Protein AF-A0A4Y7KAV5-F1 (afdb_monomer_lite)

Radius of gyration: 24.31 Å; chains: 1; bounding box: 91×41×58 Å

InterPro domains:
  IPR036908 RlpA-like domain superfamily [G3DSA:2.40.40.10] (76-180)
  IPR036908 RlpA-like domain superfamily [G3DSA:2.40.40.10] (181-285)
  IPR036908 RlpA-like domain superfamily [SSF50685] (69-176)
  IPR036908 RlpA-like domain superfamily [SSF50685] (183-284)
  IPR039271 Kiwellin-like [PF24300] (30-175)
  IPR039271 Kiwellin-like [PF24300] (180-286)
  IPR039271 Kiwellin-like [PTHR33191] (12-180)

Sequence (286 aa):
MKTFSSHYIVLVVLVLTTIVISSLEVEAGTCKPSGKIKGIKPPQGKCKKGFNSDCCKPGESYTTYKCSPSNRRTVLTTNSFEKGGDGGGPSECDNQYHSDDTPVVALSTGWYNNGSRCLHKIIVKGNGRSAVAKVVDECDSTMGCDGDHDYQPPCPHNIVDASPAVWKALGVPRENWGNLDEGGDGGGPSACDNRYHPNNTPVVALSTGWFNNRKRCLRKITIKGNGRSVMAKVVDECDSAMGCDKEHAYQPPCRNNIVDASPAVWKALGVPRAKWGNLAITWSDA

pLDDT: mean 84.62, std 14.38, range [40.84, 98.69]

Foldseek 3Di:
DDPPPPVVVVVVVVVVVVVVVVVPPPPPDAWDFPAKDAADDFDPPFDDDDQPFDFGDGGDIATFGQAAGPPPWAFEAEWAQADVTLVDFHADLPRHRDGLQAKAKAAENNVCPVVPQAQPWDWDDFLNFIDIYGYGHHQARHDANDVVNSRTGRDDRRYIYTRNNRCVRSVHPPLCHSQGTPAGVPPFQAPQPRHRDDLQAWAWAAEPVVCPVVPQAQFWKWKFFLNFIDIGGYGHHQYQPDACDVVNVHGDRDHNGDTGTGNNRCVRSVPPPVPPDDTDMDMDGD

Structure (mmCIF, N/CA/C/O backbone):
data_AF-A0A4Y7KAV5-F1
#
_entry.id   AF-A0A4Y7KAV5-F1
#
loop_
_atom_site.group_PDB
_atom_site.id
_atom_site.type_symbol
_atom_site.label_atom_id
_atom_site.label_alt_id
_atom_site.label_comp_id
_atom_site.label_asym_id
_atom_site.label_entity_id
_atom_site.label_seq_id
_atom_site.pdbx_PDB_ins_code
_atom_site.Cartn_x
_atom_site.Cartn_y
_atom_site.Cartn_z
_atom_site.occupancy
_atom_site.B_iso_or_equiv
_atom_site.auth_seq_id
_atom_site.auth_comp_id
_atom_site.auth_asym_id
_atom_site.auth_atom_id
_atom_site.pdbx_PDB_model_num
ATOM 1 N N . MET A 1 1 ? 63.244 -21.183 34.063 1.00 45.53 1 MET A N 1
ATOM 2 C CA . MET A 1 1 ? 61.989 -21.102 33.280 1.00 45.53 1 MET A CA 1
ATOM 3 C C . MET A 1 1 ? 61.127 -20.026 33.918 1.00 45.53 1 MET A C 1
ATOM 5 O O . MET A 1 1 ? 60.805 -20.159 35.089 1.00 45.53 1 MET A O 1
ATOM 9 N N . LYS A 1 2 ? 60.880 -18.908 33.224 1.00 48.97 2 LYS A N 1
ATOM 10 C CA . LYS A 1 2 ? 60.114 -17.782 33.780 1.00 48.97 2 LYS A CA 1
ATOM 11 C C . LYS A 1 2 ? 58.644 -18.201 33.865 1.00 48.97 2 LYS A C 1
ATOM 13 O O . LYS A 1 2 ? 58.035 -18.494 32.841 1.00 48.97 2 LYS A O 1
ATOM 18 N N . THR A 1 3 ? 58.116 -18.286 35.080 1.00 51.22 3 THR A N 1
ATOM 19 C CA . THR A 1 3 ? 56.700 -18.520 35.357 1.00 51.22 3 THR A CA 1
ATOM 20 C C . THR A 1 3 ? 55.913 -17.329 34.824 1.00 51.22 3 THR A C 1
ATOM 22 O O . THR A 1 3 ? 55.960 -16.233 35.377 1.00 51.22 3 THR A O 1
ATOM 25 N N . PHE A 1 4 ? 55.228 -17.516 33.696 1.00 54.62 4 PHE A N 1
ATOM 26 C CA . PHE A 1 4 ? 54.255 -16.536 33.229 1.00 54.62 4 PHE A CA 1
ATOM 27 C C . PHE A 1 4 ? 53.172 -16.410 34.304 1.00 54.62 4 PHE A C 1
ATOM 29 O O . PHE A 1 4 ? 52.525 -17.393 34.662 1.00 54.62 4 PHE A O 1
ATOM 36 N N . SER A 1 5 ? 53.048 -15.213 34.882 1.00 64.69 5 SER A N 1
ATOM 37 C CA . SER A 1 5 ? 52.111 -14.936 35.969 1.00 64.69 5 SER A CA 1
ATOM 38 C C . SER A 1 5 ? 50.690 -15.253 35.507 1.00 64.69 5 SER A C 1
ATOM 40 O O . SER A 1 5 ? 50.210 -14.673 34.534 1.00 64.69 5 SER A O 1
ATOM 42 N N . SER A 1 6 ? 50.018 -16.170 36.209 1.00 61.62 6 SER A N 1
ATOM 43 C CA . SER A 1 6 ? 48.625 -16.570 35.954 1.00 61.62 6 SER A CA 1
ATOM 44 C C . SER A 1 6 ? 47.693 -15.355 35.818 1.00 61.62 6 SER A C 1
ATOM 46 O O . SER A 1 6 ? 46.791 -15.338 34.985 1.00 61.62 6 SER A O 1
ATOM 48 N N . HIS A 1 7 ? 47.986 -14.271 36.543 1.00 66.38 7 HIS A N 1
ATOM 49 C CA . HIS A 1 7 ? 47.236 -13.017 36.470 1.00 66.38 7 HIS A CA 1
ATOM 50 C C . HIS A 1 7 ? 47.349 -12.312 35.111 1.00 66.38 7 HIS A C 1
ATOM 52 O O . HIS A 1 7 ? 46.374 -11.718 34.664 1.00 66.38 7 HIS A O 1
ATOM 58 N N . TYR A 1 8 ? 48.489 -12.418 34.420 1.00 72.31 8 TYR A N 1
ATOM 59 C CA . TYR A 1 8 ? 48.665 -11.863 33.072 1.00 72.31 8 TYR A CA 1
ATOM 60 C C . TYR A 1 8 ? 47.846 -12.628 32.032 1.00 72.31 8 TYR A C 1
ATOM 62 O O . TYR A 1 8 ? 47.250 -12.018 31.150 1.00 72.31 8 TYR A O 1
ATOM 70 N N . ILE A 1 9 ? 47.776 -13.956 32.155 1.00 71.38 9 ILE A N 1
ATOM 71 C CA . ILE A 1 9 ? 46.982 -14.799 31.252 1.00 71.38 9 ILE A CA 1
ATOM 72 C C . ILE A 1 9 ? 45.491 -14.513 31.449 1.00 71.38 9 ILE A C 1
ATOM 74 O O . ILE A 1 9 ? 44.776 -14.309 30.473 1.00 71.38 9 ILE A O 1
ATOM 78 N N . VAL A 1 10 ? 45.032 -14.415 32.701 1.00 73.38 10 VAL A N 1
ATOM 79 C CA . VAL A 1 10 ? 43.638 -14.068 33.022 1.00 73.38 10 VAL A CA 1
ATOM 80 C C . VAL A 1 10 ? 43.275 -12.675 32.498 1.00 73.38 10 VAL A C 1
ATOM 82 O O . VAL A 1 10 ? 42.202 -12.510 31.923 1.00 73.38 10 VAL A O 1
ATOM 85 N N . LEU A 1 11 ? 44.174 -11.692 32.626 1.00 73.50 11 LEU A N 1
ATOM 86 C CA . LEU A 1 11 ? 43.951 -10.339 32.111 1.00 73.50 11 LEU A CA 1
ATOM 87 C C . LEU A 1 11 ? 43.849 -10.320 30.577 1.00 73.50 11 LEU A C 1
ATOM 89 O O . LEU A 1 11 ? 42.943 -9.700 30.032 1.00 73.50 11 LEU A O 1
ATOM 93 N N . VAL A 1 12 ? 44.739 -11.030 29.877 1.00 75.50 12 VAL A N 1
ATOM 94 C CA . VAL A 1 12 ? 44.720 -11.119 28.407 1.00 75.50 12 VAL A CA 1
ATOM 95 C C . VAL A 1 12 ? 43.457 -11.825 27.912 1.00 75.50 12 VAL A C 1
ATOM 97 O O . VAL A 1 12 ? 42.847 -11.367 26.949 1.00 75.50 12 VAL A O 1
ATOM 100 N N . VAL A 1 13 ? 43.019 -12.892 28.588 1.00 74.75 13 VAL A N 1
ATOM 101 C CA . VAL A 1 13 ? 41.766 -13.586 28.256 1.00 74.75 13 VAL A CA 1
ATOM 102 C C . VAL A 1 13 ? 40.556 -12.678 28.489 1.00 74.75 13 VAL A C 1
ATOM 104 O O . VAL A 1 13 ? 39.692 -12.621 27.623 1.00 74.75 13 VAL A O 1
ATOM 107 N N . LEU A 1 14 ? 40.510 -11.922 29.592 1.00 72.19 14 LEU A N 1
ATOM 108 C CA . LEU A 1 14 ? 39.438 -10.953 29.867 1.00 72.19 14 LEU A CA 1
ATOM 109 C C . LEU A 1 14 ? 39.386 -9.816 28.838 1.00 72.19 14 LEU A C 1
ATOM 111 O O . LEU A 1 14 ? 38.302 -9.397 28.451 1.00 72.19 14 LEU A O 1
ATOM 115 N N . VAL A 1 15 ? 40.537 -9.324 28.375 1.00 73.25 15 VAL A N 1
ATOM 116 C CA . VAL A 1 15 ? 40.600 -8.285 27.333 1.00 73.25 15 VAL A CA 1
ATOM 117 C C . VAL A 1 15 ? 40.191 -8.844 25.966 1.00 73.25 15 VAL A C 1
ATOM 119 O O . VAL A 1 15 ? 39.492 -8.179 25.208 1.00 73.25 15 VAL A O 1
ATOM 122 N N . LEU A 1 16 ? 40.574 -10.080 25.640 1.00 66.75 16 LEU A N 1
ATOM 123 C CA . LEU A 1 16 ? 40.159 -10.720 24.389 1.00 66.75 16 LEU A CA 1
ATOM 124 C C . LEU A 1 16 ? 38.656 -11.029 24.374 1.00 66.75 16 LEU A C 1
ATOM 126 O O . LEU A 1 16 ? 38.014 -10.830 23.346 1.00 66.75 16 LEU A O 1
ATOM 130 N N . THR A 1 17 ? 38.070 -11.467 25.493 1.00 62.03 17 THR A N 1
ATOM 131 C CA . THR A 1 17 ? 36.623 -11.717 25.563 1.00 62.03 17 THR A CA 1
ATOM 132 C C . THR A 1 17 ? 35.816 -10.427 25.485 1.00 62.03 17 THR A C 1
ATOM 134 O O . THR A 1 17 ? 34.807 -10.414 24.784 1.00 62.03 17 THR A O 1
ATOM 137 N N . THR A 1 18 ? 36.256 -9.327 26.106 1.00 59.56 18 THR A N 1
ATOM 138 C CA . THR A 1 18 ? 35.570 -8.033 25.956 1.00 59.56 18 THR A CA 1
ATOM 139 C C . THR A 1 18 ? 35.628 -7.522 24.518 1.00 59.56 18 THR A C 1
ATOM 141 O O . THR A 1 18 ? 34.590 -7.121 24.003 1.00 59.56 18 THR A O 1
ATOM 144 N N . ILE A 1 19 ? 36.769 -7.635 23.823 1.00 59.22 19 ILE A N 1
ATOM 145 C CA . ILE A 1 19 ? 36.902 -7.248 22.404 1.00 59.22 19 ILE A CA 1
ATOM 146 C C . ILE A 1 19 ? 35.976 -8.077 21.497 1.00 59.22 19 ILE A C 1
ATOM 148 O O . ILE A 1 19 ? 35.340 -7.524 20.598 1.00 59.22 19 ILE A O 1
ATOM 152 N N . VAL A 1 20 ? 35.845 -9.387 21.739 1.00 58.44 20 VAL A N 1
ATOM 153 C CA . VAL A 1 20 ? 34.920 -10.247 20.976 1.00 58.44 20 VAL A CA 1
ATOM 154 C C . VAL A 1 20 ? 33.457 -9.875 21.245 1.00 58.44 20 VAL A C 1
ATOM 156 O O . VAL A 1 20 ? 32.663 -9.857 20.309 1.00 58.44 20 VAL A O 1
ATOM 159 N N . ILE A 1 21 ? 33.095 -9.511 22.482 1.00 55.28 21 ILE A N 1
ATOM 160 C CA . ILE A 1 21 ? 31.726 -9.089 22.832 1.00 55.28 21 ILE A CA 1
ATOM 161 C C . ILE A 1 21 ? 31.392 -7.721 22.211 1.00 55.28 21 ILE A C 1
ATOM 163 O O . ILE A 1 21 ? 30.289 -7.548 21.703 1.00 55.28 21 ILE A O 1
ATOM 167 N N . SER A 1 22 ? 32.347 -6.784 22.156 1.00 53.34 22 SER A N 1
ATOM 168 C CA . SER A 1 22 ? 32.189 -5.491 21.462 1.00 53.34 22 SER A CA 1
ATOM 169 C C . SER A 1 22 ? 32.052 -5.626 19.942 1.00 53.34 22 SER A C 1
ATOM 171 O O . SER A 1 22 ? 31.515 -4.740 19.289 1.00 53.34 22 SER A O 1
ATOM 173 N N . SER A 1 23 ? 32.539 -6.731 19.372 1.00 51.50 23 SER A N 1
ATOM 174 C CA . SER A 1 23 ? 32.493 -7.002 17.928 1.00 51.50 23 SER A CA 1
ATOM 175 C C . SER A 1 23 ? 31.192 -7.683 17.479 1.00 51.50 23 SER A C 1
ATOM 177 O O . SER A 1 23 ? 31.006 -7.913 16.286 1.00 51.50 23 SER A O 1
ATOM 179 N N . LEU A 1 24 ? 30.297 -8.024 18.415 1.00 45.25 24 LEU A N 1
ATOM 180 C CA . LEU A 1 24 ? 29.027 -8.714 18.149 1.00 45.25 24 LEU A CA 1
ATOM 181 C C . LEU A 1 24 ? 27.799 -7.800 18.240 1.00 45.25 24 LEU A C 1
ATOM 183 O O . LEU A 1 24 ? 26.669 -8.287 18.302 1.00 45.25 24 LEU A O 1
ATOM 187 N N . GLU A 1 25 ? 27.983 -6.485 18.156 1.00 47.31 25 GLU A N 1
ATOM 188 C CA . GLU A 1 25 ? 26.883 -5.581 17.826 1.00 47.31 25 GLU A CA 1
ATOM 189 C C . GLU A 1 25 ? 26.614 -5.634 16.318 1.00 47.31 25 GLU A C 1
ATOM 191 O O . GLU A 1 25 ? 26.931 -4.729 15.549 1.00 47.31 25 GLU A O 1
ATOM 196 N N . VAL A 1 26 ? 25.994 -6.730 15.873 1.00 42.56 26 VAL A N 1
ATOM 197 C CA . VAL A 1 26 ? 25.181 -6.673 14.661 1.00 42.56 26 VAL A CA 1
ATOM 198 C C . VAL A 1 26 ? 23.977 -5.812 15.025 1.00 42.56 26 VAL A C 1
ATOM 200 O O . VAL A 1 26 ? 22.975 -6.310 15.541 1.00 42.56 26 VAL A O 1
ATOM 203 N N . GLU A 1 27 ? 24.064 -4.503 14.776 1.00 46.38 27 GLU A N 1
ATOM 204 C CA . GLU A 1 27 ? 22.857 -3.709 14.590 1.00 46.38 27 GLU A CA 1
ATOM 205 C C . GLU A 1 27 ? 22.078 -4.399 13.467 1.00 46.38 27 GLU A C 1
ATOM 207 O O . GLU A 1 27 ? 22.427 -4.308 12.289 1.00 46.38 27 GLU A O 1
ATOM 212 N N . ALA A 1 28 ? 21.017 -5.125 13.819 1.00 46.31 28 ALA A N 1
ATOM 213 C CA . ALA A 1 28 ? 19.969 -5.467 12.875 1.00 46.31 28 ALA A CA 1
ATOM 214 C C . ALA A 1 28 ? 19.328 -4.139 12.447 1.00 46.31 28 ALA A C 1
ATOM 216 O O . ALA A 1 28 ? 18.331 -3.692 13.018 1.00 46.31 28 ALA A O 1
ATOM 217 N N . GLY A 1 29 ? 19.985 -3.449 11.514 1.00 55.31 29 GLY A N 1
ATOM 218 C CA . GLY A 1 29 ? 19.650 -2.102 11.102 1.00 55.31 29 GLY A CA 1
ATOM 219 C C . GLY A 1 29 ? 18.210 -2.066 10.625 1.00 55.31 29 GLY A C 1
ATOM 220 O O . GLY A 1 29 ? 17.863 -2.651 9.602 1.00 55.31 29 GLY A O 1
ATOM 221 N N . THR A 1 30 ? 17.350 -1.391 11.386 1.00 74.12 30 THR A N 1
ATOM 222 C CA . THR A 1 30 ? 15.994 -1.063 10.932 1.00 74.12 30 THR A CA 1
ATOM 223 C C . THR A 1 30 ? 16.072 -0.376 9.564 1.00 74.12 30 THR A C 1
ATOM 225 O O . THR A 1 30 ? 16.909 0.509 9.383 1.00 74.12 30 THR A O 1
ATOM 228 N N . CYS A 1 31 ? 15.244 -0.797 8.601 1.00 85.75 31 CYS A N 1
ATOM 229 C CA . CYS A 1 31 ? 15.247 -0.215 7.258 1.00 85.75 31 CYS A CA 1
ATOM 230 C C . CYS A 1 31 ? 14.931 1.286 7.334 1.00 85.75 31 CYS A C 1
ATOM 232 O O . CYS A 1 31 ? 13.908 1.683 7.895 1.00 85.75 31 CYS A O 1
ATOM 234 N N . LYS A 1 32 ? 15.835 2.115 6.805 1.00 88.94 32 LYS A N 1
ATOM 235 C CA . LYS A 1 32 ? 15.727 3.579 6.791 1.00 88.94 32 LYS A CA 1
ATOM 236 C C . LYS A 1 32 ? 15.519 4.074 5.355 1.00 88.94 32 LYS A C 1
ATOM 238 O O . LYS A 1 32 ? 16.000 3.425 4.425 1.00 88.94 32 LYS A O 1
ATOM 243 N N . PRO A 1 33 ? 14.857 5.230 5.168 1.00 92.44 33 PRO A N 1
ATOM 244 C CA . PRO A 1 33 ? 14.808 5.902 3.875 1.00 92.44 33 PRO A CA 1
ATOM 245 C C . PRO A 1 33 ? 16.199 6.087 3.266 1.00 92.44 33 PRO A C 1
ATOM 247 O O . PRO A 1 33 ? 17.130 6.494 3.962 1.00 92.44 33 PRO A O 1
ATOM 250 N N . SER A 1 34 ? 16.331 5.831 1.966 1.00 94.44 34 SER A N 1
ATOM 251 C CA . SER A 1 34 ? 17.567 6.082 1.219 1.00 94.44 34 SER A CA 1
ATOM 252 C C . SER A 1 34 ? 17.645 7.496 0.653 1.00 94.44 34 SER A C 1
ATOM 254 O O . SER A 1 34 ? 18.736 7.964 0.338 1.00 94.44 34 SER A O 1
ATOM 256 N N . GLY A 1 35 ? 16.508 8.174 0.500 1.00 93.31 35 GLY A N 1
ATOM 257 C CA . GLY A 1 35 ? 16.462 9.506 -0.082 1.00 93.31 35 GLY A CA 1
ATOM 258 C C . GLY A 1 35 ? 15.046 10.028 -0.273 1.00 93.31 35 GLY A C 1
ATOM 259 O O . GLY A 1 35 ? 14.082 9.507 0.294 1.00 93.31 35 GLY A O 1
ATOM 260 N N . LYS A 1 36 ? 14.943 11.098 -1.062 1.00 93.88 36 LYS A N 1
ATOM 261 C CA . LYS A 1 36 ? 13.679 11.679 -1.504 1.00 93.88 36 LYS A CA 1
ATOM 262 C C . LYS A 1 36 ? 13.792 12.139 -2.949 1.00 93.88 36 LYS A C 1
ATOM 264 O O . LYS A 1 36 ? 14.834 12.655 -3.347 1.00 93.88 36 LYS A O 1
ATOM 269 N N . ILE A 1 37 ? 12.696 12.035 -3.683 1.00 93.12 37 ILE A N 1
ATOM 270 C CA . ILE A 1 37 ? 12.528 12.631 -5.008 1.00 93.12 37 ILE A CA 1
ATOM 271 C C . ILE A 1 37 ? 11.419 13.684 -4.969 1.00 93.12 37 ILE A C 1
ATOM 273 O O . ILE A 1 37 ? 10.648 13.757 -4.006 1.00 93.12 37 ILE A O 1
ATOM 277 N N . LYS A 1 38 ? 11.352 14.535 -5.993 1.00 93.12 38 LYS A N 1
ATOM 278 C CA . LYS A 1 38 ? 10.281 15.525 -6.149 1.00 93.12 38 LYS A CA 1
ATOM 279 C C . LYS A 1 38 ? 9.419 15.171 -7.347 1.00 93.12 38 LYS A C 1
ATOM 281 O O . LYS A 1 38 ? 9.948 14.920 -8.425 1.00 93.12 38 LYS A O 1
ATOM 286 N N . GLY A 1 39 ? 8.105 15.221 -7.165 1.00 90.56 39 GLY A N 1
ATOM 287 C CA . GLY A 1 39 ? 7.160 15.079 -8.259 1.00 90.56 39 GLY A CA 1
ATOM 288 C C . GLY A 1 39 ? 7.331 16.200 -9.280 1.00 90.56 39 GLY A C 1
ATOM 289 O O . GLY A 1 39 ? 7.436 17.378 -8.921 1.00 90.56 39 GLY A O 1
ATOM 290 N N . ILE A 1 40 ? 7.339 15.838 -10.557 1.00 87.38 40 ILE A N 1
ATOM 291 C CA . ILE A 1 40 ? 7.294 16.782 -11.676 1.00 87.38 40 ILE A CA 1
ATOM 292 C C . ILE A 1 40 ? 5.925 16.719 -12.343 1.00 87.38 40 ILE A C 1
ATOM 294 O O . ILE A 1 40 ? 5.174 15.761 -12.178 1.00 87.38 40 ILE A O 1
ATOM 298 N N . LYS A 1 41 ? 5.575 17.767 -13.090 1.00 84.69 41 LYS A N 1
ATOM 299 C CA . LYS A 1 41 ? 4.318 17.784 -13.836 1.00 84.69 41 LYS A CA 1
ATOM 300 C C . LYS A 1 41 ? 4.409 16.794 -15.007 1.00 84.69 41 LYS A C 1
ATOM 302 O O . LYS A 1 41 ? 5.255 17.017 -15.875 1.00 84.69 41 LYS A O 1
ATOM 307 N N . PRO A 1 42 ? 3.553 15.756 -15.068 1.00 84.19 42 PRO A N 1
ATOM 308 C CA . PRO A 1 42 ? 3.548 14.841 -16.199 1.00 84.19 42 PRO A CA 1
ATOM 309 C C . PRO A 1 42 ? 3.161 15.582 -17.493 1.00 84.19 42 PRO A C 1
ATOM 311 O O . PRO A 1 42 ? 2.316 16.488 -17.457 1.00 84.19 42 PRO A O 1
ATOM 314 N N . PRO A 1 43 ? 3.746 15.211 -18.647 1.00 85.06 43 PRO A N 1
ATOM 315 C CA . PRO A 1 43 ? 3.279 15.633 -19.959 1.00 85.06 43 PRO A CA 1
ATOM 316 C C . PRO A 1 43 ? 1.804 15.281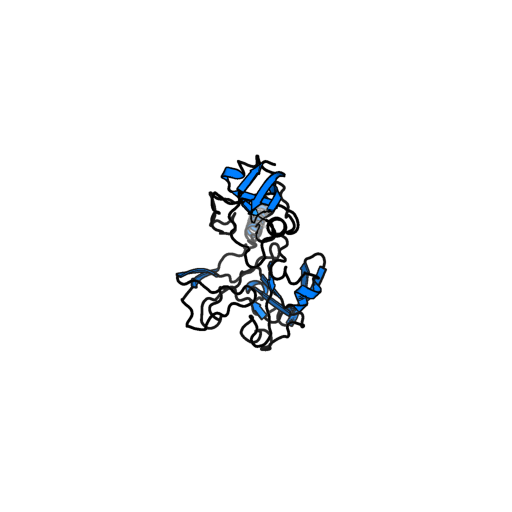 -20.181 1.00 85.06 43 PRO A C 1
ATOM 318 O O . PRO A 1 43 ? 1.246 14.378 -19.556 1.00 85.06 43 PRO A O 1
ATOM 321 N N . GLN A 1 44 ? 1.157 15.982 -21.110 1.00 79.88 44 GLN A N 1
ATOM 322 C CA . GLN A 1 44 ? -0.242 15.722 -21.438 1.00 79.88 44 GLN A CA 1
ATOM 323 C C . GLN A 1 44 ? -0.432 14.274 -21.925 1.00 79.88 44 GLN A C 1
ATOM 325 O O . GLN A 1 44 ? 0.267 13.820 -22.826 1.00 79.88 44 GLN A O 1
ATOM 330 N N . GLY A 1 45 ? -1.386 13.555 -21.324 1.00 73.81 45 GLY A N 1
ATOM 331 C CA . GLY A 1 45 ? -1.673 12.151 -21.647 1.00 73.81 45 GLY A CA 1
ATOM 332 C C . GLY A 1 45 ? -0.797 11.122 -20.921 1.00 73.81 45 GLY A C 1
ATOM 333 O O . GLY A 1 45 ? -0.965 9.926 -21.156 1.00 73.81 45 GLY A O 1
ATOM 334 N N . LYS A 1 46 ? 0.109 11.563 -20.038 1.00 74.31 46 LYS A N 1
ATOM 335 C CA . LYS A 1 46 ? 0.927 10.702 -19.170 1.00 74.31 46 LYS A CA 1
ATOM 336 C C . LYS A 1 46 ? 0.363 10.619 -17.747 1.00 74.31 46 LYS A C 1
ATOM 338 O O . LYS A 1 46 ? -0.361 11.516 -17.320 1.00 74.31 46 LYS A O 1
ATOM 343 N N . CYS A 1 47 ? 0.701 9.531 -17.051 1.00 73.38 47 CYS A N 1
ATOM 344 C CA . CYS A 1 47 ? 0.054 9.033 -15.833 1.00 73.38 47 CYS A CA 1
ATOM 345 C C . CYS A 1 47 ? -1.429 8.671 -16.032 1.00 73.38 47 CYS A C 1
ATOM 347 O O . CYS A 1 47 ? -2.333 9.501 -15.895 1.00 73.38 47 CYS A O 1
ATOM 349 N N . LYS A 1 48 ? -1.688 7.405 -16.380 1.00 64.88 48 LYS A N 1
ATOM 350 C CA . LYS A 1 48 ? -3.049 6.862 -16.452 1.00 64.88 48 LYS A CA 1
ATOM 351 C C . LYS A 1 48 ? -3.490 6.444 -15.053 1.00 64.88 48 LYS A C 1
ATOM 353 O O . LYS A 1 48 ? -2.811 5.658 -14.407 1.00 64.88 48 LYS A O 1
ATOM 358 N N . LYS A 1 49 ? -4.644 6.948 -14.617 1.00 57.94 49 LYS A N 1
ATOM 359 C CA . LYS A 1 49 ? -5.292 6.514 -13.375 1.00 57.94 49 LYS A CA 1
ATOM 360 C C . LYS A 1 49 ? -5.985 5.169 -13.619 1.00 57.94 49 LYS A C 1
ATOM 362 O O . LYS A 1 49 ? -7.084 5.144 -14.174 1.00 57.94 49 LYS A O 1
ATOM 367 N N . GLY A 1 50 ? -5.298 4.089 -13.273 1.00 53.94 50 GLY A N 1
ATOM 368 C CA . GLY A 1 50 ? -5.778 2.706 -13.188 1.00 53.94 50 GLY A CA 1
ATOM 369 C C . GLY A 1 50 ? -5.977 2.301 -11.726 1.00 53.94 50 GLY A C 1
ATOM 370 O O . GLY A 1 50 ? -6.007 3.180 -10.872 1.00 53.94 50 GLY A O 1
ATOM 371 N N . PHE A 1 51 ? -6.163 1.016 -11.418 1.00 49.88 51 PHE A N 1
ATOM 372 C CA . PHE A 1 51 ? -6.468 0.462 -10.086 1.00 49.88 51 PHE A CA 1
ATOM 373 C C . PHE A 1 51 ? -5.631 1.083 -8.942 1.00 49.88 51 PHE A C 1
ATOM 375 O O . PHE A 1 51 ? -4.588 0.568 -8.566 1.00 49.88 51 PHE A O 1
ATOM 382 N N . ASN A 1 52 ? -6.125 2.169 -8.336 1.00 50.97 52 ASN A N 1
ATOM 383 C CA . ASN A 1 52 ? -5.440 2.947 -7.293 1.00 50.97 52 ASN A CA 1
ATOM 384 C C . ASN A 1 52 ? -4.065 3.543 -7.686 1.00 50.97 52 ASN A C 1
ATOM 386 O O . ASN A 1 52 ? -3.306 3.908 -6.790 1.00 50.97 52 ASN A O 1
ATOM 390 N N . SER A 1 53 ? -3.734 3.696 -8.976 1.00 56.72 53 SER A N 1
ATOM 391 C CA . SER A 1 53 ? -2.495 4.385 -9.365 1.00 56.72 53 SER A CA 1
ATOM 392 C C . SER A 1 53 ? -2.649 5.907 -9.226 1.00 56.72 53 SER A C 1
ATOM 394 O O . SER A 1 53 ? -3.378 6.576 -9.970 1.00 56.72 53 SER A O 1
ATOM 396 N N . ASP A 1 54 ? -1.974 6.464 -8.219 1.00 71.06 54 ASP A N 1
ATOM 397 C CA . ASP A 1 54 ? -1.879 7.904 -7.996 1.00 71.06 54 ASP A CA 1
ATOM 398 C C . ASP A 1 54 ? -0.750 8.511 -8.838 1.00 71.06 54 ASP A C 1
ATOM 400 O O . ASP A 1 54 ? 0.297 7.909 -9.049 1.00 71.06 54 ASP A O 1
ATOM 404 N N . CYS A 1 55 ? -0.947 9.742 -9.310 1.00 82.44 55 CYS A N 1
ATOM 405 C CA . CYS A 1 55 ? 0.093 10.484 -10.024 1.00 82.44 55 CYS A CA 1
ATOM 406 C C . CYS A 1 55 ? 0.908 11.332 -9.054 1.00 82.44 55 CYS A C 1
ATOM 408 O O . CYS A 1 55 ? 0.340 11.960 -8.151 1.00 82.44 55 CYS A O 1
ATOM 410 N N . CYS A 1 56 ? 2.213 11.460 -9.299 1.00 86.12 56 CYS A N 1
ATOM 411 C CA . CYS A 1 56 ? 3.027 12.406 -8.548 1.00 86.12 56 CYS A CA 1
ATOM 412 C C . CYS A 1 56 ? 2.506 13.838 -8.707 1.00 86.12 56 CYS A C 1
ATOM 414 O O . CYS A 1 56 ? 2.193 14.293 -9.813 1.00 86.12 56 CYS A O 1
ATOM 416 N N . LYS A 1 57 ? 2.444 14.584 -7.602 1.00 86.56 57 LYS A N 1
ATOM 417 C CA . LYS A 1 57 ? 2.053 15.993 -7.627 1.00 86.56 57 LYS A CA 1
ATOM 418 C C . LYS A 1 57 ? 3.291 16.872 -7.816 1.00 86.56 57 LYS A C 1
ATOM 420 O O . LYS A 1 57 ? 4.307 16.650 -7.151 1.00 86.56 57 LYS A O 1
ATOM 425 N N . PRO A 1 58 ? 3.226 17.895 -8.687 1.00 88.44 58 PRO A N 1
ATOM 426 C CA . PRO A 1 58 ? 4.344 18.804 -8.901 1.00 88.44 58 PRO A CA 1
ATOM 427 C C . PRO A 1 58 ? 4.821 19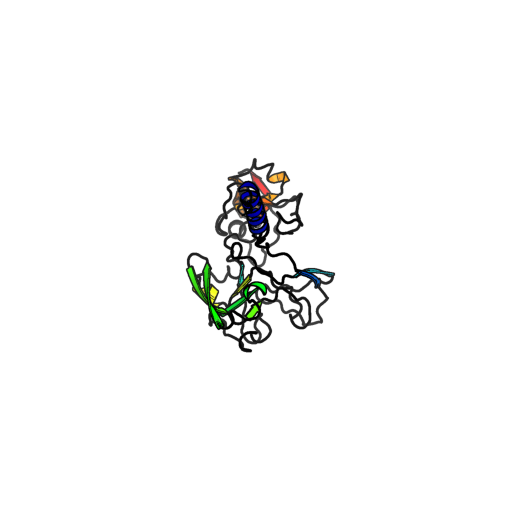.441 -7.590 1.00 88.44 58 PRO A C 1
ATOM 429 O O . PRO A 1 58 ? 4.035 20.057 -6.875 1.00 88.44 58 PRO A O 1
ATOM 432 N N . GLY A 1 59 ? 6.112 19.310 -7.290 1.00 85.25 59 GLY A N 1
ATOM 433 C CA . GLY A 1 59 ? 6.748 19.888 -6.105 1.00 85.25 59 GLY A CA 1
ATOM 434 C C . GLY A 1 59 ? 6.566 19.097 -4.805 1.00 85.25 59 GLY A C 1
ATOM 435 O O . GLY A 1 59 ? 7.254 19.404 -3.831 1.00 85.25 59 GLY A O 1
ATOM 436 N N . GLU A 1 60 ? 5.708 18.073 -4.780 1.00 89.12 60 GLU A N 1
ATOM 437 C CA . GLU A 1 60 ? 5.550 17.176 -3.630 1.00 89.12 60 GLU A CA 1
ATOM 438 C C . GLU A 1 60 ? 6.780 16.269 -3.491 1.00 89.12 60 GLU A C 1
ATOM 440 O O . GLU A 1 60 ? 7.397 15.883 -4.486 1.00 89.12 60 GLU A O 1
ATOM 445 N N . SER A 1 61 ? 7.184 15.977 -2.253 1.00 88.00 61 SER A N 1
ATOM 446 C CA . SER A 1 61 ? 8.375 15.174 -1.974 1.00 88.00 61 SER A CA 1
ATOM 447 C C . SER A 1 61 ? 7.983 13.749 -1.602 1.00 88.00 61 SER A C 1
ATOM 449 O O . SER A 1 61 ? 7.222 13.552 -0.659 1.00 88.00 61 SER A O 1
ATOM 451 N N . TYR A 1 62 ? 8.554 12.776 -2.307 1.00 87.50 62 TYR A N 1
ATOM 452 C CA . TYR A 1 62 ? 8.304 11.349 -2.122 1.00 87.50 62 TYR A CA 1
ATOM 453 C C . TYR A 1 62 ? 9.549 10.672 -1.562 1.00 87.50 62 TYR A C 1
ATOM 455 O O . TYR A 1 62 ? 10.661 10.945 -2.012 1.00 87.50 62 TYR A O 1
ATOM 463 N N . THR A 1 63 ? 9.372 9.815 -0.563 1.00 90.56 63 THR A N 1
ATOM 464 C CA . THR A 1 63 ? 10.471 9.099 0.095 1.00 90.56 63 THR A CA 1
ATOM 465 C C . THR A 1 63 ? 10.861 7.864 -0.709 1.00 90.56 63 THR A C 1
ATOM 467 O O . THR A 1 63 ? 9.985 7.155 -1.189 1.00 90.56 63 THR A O 1
ATOM 470 N N . THR A 1 64 ? 12.160 7.586 -0.811 1.00 93.00 64 THR A N 1
ATOM 471 C CA . THR A 1 64 ? 12.684 6.393 -1.490 1.00 93.00 64 THR A CA 1
ATOM 472 C C . THR A 1 64 ? 13.402 5.465 -0.519 1.00 93.00 64 THR A C 1
ATOM 474 O O . THR A 1 64 ? 13.900 5.893 0.530 1.00 93.00 64 THR A O 1
ATOM 477 N N . TYR A 1 65 ? 13.471 4.185 -0.874 1.00 94.94 65 TYR A N 1
ATOM 478 C CA . TYR A 1 65 ? 14.047 3.116 -0.070 1.00 94.94 65 TYR A CA 1
ATOM 479 C C . TYR A 1 65 ? 14.833 2.131 -0.937 1.00 94.94 65 TYR A C 1
ATOM 481 O O . TYR A 1 65 ? 14.394 1.740 -2.011 1.00 94.94 65 TYR A O 1
ATOM 489 N N . LYS A 1 66 ? 15.973 1.672 -0.411 1.00 95.56 66 LYS A N 1
ATOM 490 C CA . LYS A 1 66 ? 16.783 0.569 -0.970 1.00 95.56 66 LYS A CA 1
ATOM 491 C C . LYS A 1 66 ? 16.681 -0.722 -0.152 1.00 95.56 66 LYS A C 1
ATOM 493 O O . LYS A 1 66 ? 17.383 -1.690 -0.414 1.00 95.56 66 LYS A O 1
ATOM 498 N N . CYS A 1 67 ? 15.863 -0.714 0.894 1.00 93.19 67 CYS A N 1
ATOM 499 C CA . CYS A 1 67 ? 15.684 -1.819 1.826 1.00 93.19 67 CYS A CA 1
ATOM 500 C C . CYS A 1 67 ? 14.196 -2.058 2.061 1.00 93.19 67 CYS A C 1
ATOM 502 O O . CYS A 1 67 ? 13.381 -1.189 1.776 1.00 93.19 67 CYS A O 1
ATOM 504 N N . SER A 1 68 ? 13.863 -3.211 2.636 1.00 91.94 68 SER A N 1
ATOM 505 C CA . SER A 1 68 ? 12.503 -3.583 3.028 1.00 91.94 68 SER A CA 1
ATOM 506 C C . SER A 1 68 ? 12.522 -4.193 4.434 1.00 91.94 68 SER A C 1
ATOM 508 O O . SER A 1 68 ? 13.549 -4.742 4.847 1.00 91.94 68 SER A O 1
ATOM 510 N N . PRO A 1 69 ? 11.434 -4.091 5.218 1.00 87.19 69 PRO A N 1
ATOM 511 C CA . PRO A 1 69 ? 11.418 -4.567 6.597 1.00 87.19 69 PRO A CA 1
ATOM 512 C C . PRO A 1 69 ? 11.370 -6.099 6.657 1.00 87.19 69 PRO A C 1
ATOM 514 O O . PRO A 1 69 ? 10.878 -6.759 5.754 1.00 87.19 69 PRO A O 1
ATOM 517 N N . SER A 1 70 ? 11.801 -6.706 7.760 1.00 79.19 70 SER A N 1
ATOM 518 C CA . SER A 1 70 ? 11.875 -8.168 7.922 1.00 79.19 70 SER A CA 1
ATOM 519 C C . SER A 1 70 ? 10.531 -8.888 8.191 1.00 79.19 70 SER A C 1
ATOM 521 O O . SER A 1 70 ? 10.532 -9.940 8.819 1.00 79.19 70 SER A O 1
ATOM 523 N N . ASN A 1 71 ? 9.399 -8.381 7.670 1.00 61.84 71 ASN A N 1
ATOM 524 C CA . ASN A 1 71 ? 8.046 -9.000 7.650 1.00 61.84 71 ASN A CA 1
ATOM 525 C C . ASN A 1 71 ? 7.045 -8.700 8.795 1.00 61.84 71 ASN A C 1
ATOM 527 O O . ASN A 1 71 ? 6.135 -9.497 9.006 1.00 61.84 71 ASN A O 1
ATOM 531 N N . ARG A 1 72 ? 7.124 -7.580 9.535 1.00 59.66 72 ARG A N 1
ATOM 532 C CA . ARG A 1 72 ? 6.069 -7.234 10.532 1.00 59.66 72 ARG A CA 1
ATOM 533 C C . ARG A 1 72 ? 4.939 -6.324 10.023 1.00 59.66 72 ARG A C 1
ATOM 535 O O . ARG A 1 72 ? 4.001 -6.087 10.774 1.00 59.66 72 ARG A O 1
ATOM 542 N N . ARG A 1 73 ? 5.038 -5.782 8.805 1.00 68.69 73 ARG A N 1
ATOM 543 C CA . ARG A 1 73 ? 4.077 -4.819 8.225 1.00 68.69 73 ARG A CA 1
ATOM 544 C C . ARG A 1 73 ? 4.054 -4.923 6.696 1.00 68.69 73 ARG A C 1
ATOM 546 O O . ARG A 1 73 ? 4.454 -3.982 6.019 1.00 68.69 73 ARG A O 1
ATOM 553 N N . THR A 1 74 ? 3.702 -6.086 6.158 1.00 82.31 74 THR A N 1
ATOM 554 C CA . THR A 1 74 ? 3.572 -6.271 4.704 1.00 82.31 74 THR A CA 1
ATOM 555 C C . THR A 1 74 ? 2.195 -5.809 4.252 1.00 82.31 74 THR A C 1
ATOM 557 O O . THR A 1 74 ? 1.195 -6.257 4.805 1.00 82.31 74 THR A O 1
ATOM 560 N N . VAL A 1 75 ? 2.159 -4.948 3.243 1.00 86.19 75 VAL A N 1
ATOM 561 C CA . VAL A 1 75 ? 0.934 -4.467 2.601 1.00 86.19 75 VAL A CA 1
ATOM 562 C C . VAL A 1 75 ? 0.778 -5.210 1.280 1.00 86.19 75 VAL A C 1
ATOM 564 O O . VAL A 1 75 ? 1.735 -5.336 0.513 1.00 86.19 75 VAL A O 1
ATOM 567 N N . LEU A 1 76 ? -0.418 -5.739 1.030 1.00 89.25 76 LEU A N 1
ATOM 568 C CA . LEU A 1 76 ? -0.752 -6.375 -0.243 1.00 89.25 76 LEU A CA 1
ATOM 569 C C . LEU A 1 76 ? -1.496 -5.359 -1.112 1.00 89.25 76 LEU A C 1
ATOM 571 O O . LEU A 1 76 ? -2.597 -4.934 -0.750 1.00 89.25 76 LEU A O 1
ATOM 575 N N . THR A 1 77 ? -0.932 -5.012 -2.266 1.00 89.31 77 THR A N 1
ATOM 576 C CA . THR A 1 77 ? -1.581 -4.167 -3.281 1.00 89.31 77 THR A CA 1
ATOM 577 C C . THR A 1 77 ? -2.034 -4.999 -4.478 1.00 89.31 77 THR A C 1
ATOM 579 O O . THR A 1 77 ? -1.803 -6.212 -4.550 1.00 89.31 77 THR A O 1
ATOM 582 N N . THR A 1 78 ? -2.799 -4.380 -5.371 1.00 90.44 78 THR A N 1
ATOM 583 C CA . THR A 1 78 ? -3.335 -5.042 -6.559 1.00 90.44 78 THR A CA 1
ATOM 584 C C . THR A 1 78 ? -2.762 -4.387 -7.795 1.00 90.44 78 THR A C 1
ATOM 586 O O . THR A 1 78 ? -2.915 -3.181 -7.950 1.00 90.44 78 THR A O 1
ATOM 589 N N . ASN A 1 79 ? -2.218 -5.202 -8.693 1.00 89.12 79 ASN A N 1
ATOM 590 C CA . ASN A 1 79 ? -1.691 -4.745 -9.969 1.00 89.12 79 ASN A CA 1
ATOM 591 C C . ASN A 1 79 ? -2.034 -5.716 -11.096 1.00 89.12 79 ASN A C 1
ATOM 593 O O . ASN A 1 79 ? -2.133 -6.926 -10.876 1.00 89.12 79 ASN A O 1
ATOM 597 N N . SER A 1 80 ? -2.216 -5.176 -12.300 1.00 91.12 80 SER A N 1
ATOM 598 C CA . SER A 1 80 ? -2.353 -5.961 -13.524 1.00 91.12 80 SER A CA 1
ATOM 599 C C . SER A 1 80 ? -1.020 -5.986 -14.261 1.00 91.12 80 SER A C 1
ATOM 601 O O . SER A 1 80 ? -0.509 -4.945 -14.673 1.00 91.12 80 SER A O 1
ATOM 603 N N . PHE A 1 81 ? -0.490 -7.193 -14.451 1.00 93.56 81 PHE A N 1
ATOM 604 C CA . PHE A 1 81 ? 0.759 -7.459 -15.172 1.00 93.56 81 PHE A CA 1
ATOM 605 C C . PHE A 1 81 ? 0.511 -7.731 -16.666 1.00 93.56 81 PHE A C 1
ATOM 607 O O . PHE A 1 81 ? 1.398 -8.202 -17.382 1.00 93.56 81 PHE A O 1
ATOM 614 N N . GLU A 1 82 ? -0.707 -7.472 -17.148 1.00 94.00 82 GLU A N 1
ATOM 615 C CA . GLU A 1 82 ? -1.077 -7.638 -18.548 1.00 94.00 82 GLU A CA 1
ATOM 616 C C . GLU A 1 82 ? -0.547 -6.495 -19.412 1.00 94.00 82 GLU A C 1
ATOM 618 O O . GLU A 1 82 ? -0.298 -5.376 -18.958 1.00 94.00 82 GLU A O 1
ATOM 623 N N . LYS A 1 83 ? -0.427 -6.753 -20.716 1.00 89.50 83 LYS A N 1
ATOM 624 C CA . LYS A 1 83 ? -0.062 -5.707 -21.668 1.00 89.50 83 LYS A CA 1
ATOM 625 C C . LYS A 1 83 ? -1.126 -4.612 -21.678 1.00 89.50 83 LYS A C 1
ATOM 627 O O . LYS A 1 83 ? -2.264 -4.851 -22.073 1.00 89.50 83 LYS A O 1
ATOM 632 N N . GLY A 1 84 ? -0.720 -3.393 -21.335 1.00 81.75 84 GLY A N 1
ATOM 633 C CA . GLY A 1 84 ? -1.634 -2.254 -21.230 1.00 81.75 84 GLY A CA 1
ATOM 634 C C . GLY A 1 84 ? -2.427 -2.208 -19.921 1.00 81.75 84 GLY A C 1
ATOM 635 O O . GLY A 1 84 ? -3.308 -1.355 -19.811 1.00 81.75 84 GLY A O 1
ATOM 636 N N . GLY A 1 85 ? -2.110 -3.092 -18.970 1.00 80.12 85 GLY A N 1
ATOM 637 C CA . GLY A 1 85 ? -2.489 -2.966 -17.569 1.00 80.12 85 GLY A CA 1
ATOM 638 C C . GLY A 1 85 ? -1.655 -1.910 -16.839 1.00 80.12 85 GLY A C 1
ATOM 639 O O . GLY A 1 85 ? -0.932 -1.120 -17.454 1.00 80.12 85 GLY A O 1
ATOM 640 N N . ASP A 1 86 ? -1.770 -1.903 -15.514 1.00 70.44 86 ASP A N 1
ATOM 641 C CA . ASP A 1 86 ? -1.214 -0.845 -14.664 1.00 70.44 86 ASP A CA 1
ATOM 642 C C . ASP A 1 86 ? 0.273 -1.039 -14.339 1.00 70.44 86 ASP A C 1
ATOM 644 O O . ASP A 1 86 ? 0.955 -0.057 -14.045 1.00 70.44 86 ASP A O 1
ATOM 648 N N . GLY A 1 87 ? 0.799 -2.262 -14.491 1.00 68.44 87 GLY A N 1
ATOM 649 C CA . GLY A 1 87 ? 2.220 -2.578 -14.317 1.00 68.44 87 GLY A CA 1
ATOM 650 C C . GLY A 1 87 ? 3.138 -1.950 -15.371 1.00 68.44 87 GLY A C 1
ATOM 651 O O . GLY A 1 87 ? 4.354 -2.064 -15.278 1.00 68.44 87 GLY A O 1
ATOM 652 N N . GLY A 1 88 ? 2.574 -1.273 -16.375 1.00 78.75 88 GLY A N 1
ATOM 653 C CA . GLY A 1 88 ? 3.333 -0.563 -17.398 1.00 78.75 88 GLY A CA 1
ATOM 654 C C . GLY A 1 88 ? 4.055 -1.508 -18.362 1.00 78.75 88 GLY A C 1
ATOM 655 O O . GLY A 1 88 ? 3.469 -1.992 -19.339 1.00 78.75 88 GLY A O 1
ATOM 656 N N . GLY A 1 89 ? 5.356 -1.692 -18.140 1.00 85.31 89 GLY A N 1
ATOM 657 C CA . GLY A 1 89 ? 6.237 -2.519 -18.963 1.00 85.31 89 GLY A CA 1
ATOM 658 C C . GLY A 1 89 ? 6.054 -4.028 -18.744 1.00 85.31 89 GLY A C 1
ATOM 659 O O . GLY A 1 89 ? 5.264 -4.447 -17.902 1.00 85.31 89 GLY A O 1
ATOM 660 N N . PRO A 1 90 ? 6.736 -4.868 -19.543 1.00 92.75 90 PRO A N 1
ATOM 661 C CA . PRO A 1 90 ? 6.880 -6.286 -19.223 1.00 92.75 90 PRO A CA 1
ATOM 662 C C . PRO A 1 90 ? 7.702 -6.467 -17.936 1.00 92.75 90 PRO A C 1
ATOM 664 O O . PRO A 1 90 ? 8.574 -5.652 -17.655 1.00 92.75 90 PRO A O 1
ATOM 667 N N . SER A 1 91 ? 7.460 -7.547 -17.191 1.00 95.62 91 SER A N 1
ATOM 668 C CA . SER A 1 91 ? 8.052 -7.735 -15.864 1.00 95.62 91 SER A CA 1
ATOM 669 C C . SER A 1 91 ? 9.553 -8.043 -15.880 1.00 95.62 91 SER A C 1
ATOM 671 O O . SER A 1 91 ? 10.031 -8.823 -16.711 1.00 95.62 91 SER A O 1
ATOM 673 N N . GLU A 1 92 ? 10.286 -7.489 -14.912 1.00 95.94 92 GLU A N 1
ATOM 674 C CA . GLU A 1 92 ? 11.757 -7.481 -14.847 1.00 95.94 92 GLU A CA 1
ATOM 675 C C . GLU A 1 92 ? 12.400 -8.879 -14.840 1.00 95.94 92 GLU A C 1
ATOM 677 O O . GLU A 1 92 ? 13.462 -9.091 -15.427 1.00 95.94 92 GLU A O 1
ATOM 682 N N . CYS A 1 93 ? 11.770 -9.879 -14.213 1.00 97.69 93 CYS A N 1
ATOM 683 C CA . CYS A 1 93 ? 12.385 -11.202 -14.078 1.00 97.69 93 CYS A CA 1
ATOM 684 C C . CYS A 1 93 ? 12.448 -12.004 -15.383 1.00 97.69 93 CYS A C 1
ATOM 686 O O . CYS A 1 93 ? 13.308 -12.878 -15.518 1.00 97.69 93 CYS A O 1
ATOM 688 N N . ASP A 1 94 ? 11.496 -11.804 -16.299 1.00 97.81 94 ASP A N 1
ATOM 689 C CA . ASP A 1 94 ? 11.347 -12.642 -17.494 1.00 97.81 94 ASP A CA 1
ATOM 690 C C . ASP A 1 94 ? 10.985 -11.888 -18.779 1.00 97.81 94 ASP A C 1
ATOM 692 O O . ASP A 1 94 ? 10.783 -12.535 -19.810 1.00 97.81 94 ASP A O 1
ATOM 696 N N . ASN A 1 95 ? 10.967 -10.551 -18.747 1.00 96.62 95 ASN A N 1
ATOM 697 C CA . ASN A 1 95 ? 10.619 -9.673 -19.868 1.00 96.62 95 ASN A CA 1
ATOM 698 C C . ASN A 1 95 ? 9.278 -10.044 -20.525 1.00 96.62 95 ASN A C 1
ATOM 700 O O . ASN A 1 95 ? 9.114 -9.935 -21.744 1.00 96.62 95 ASN A O 1
ATOM 704 N N . GLN A 1 96 ? 8.308 -10.496 -19.727 1.00 96.62 96 GLN A N 1
ATOM 705 C CA . GLN A 1 96 ? 6.989 -10.913 -20.197 1.00 96.62 96 GLN A CA 1
ATOM 706 C C . GLN A 1 96 ? 5.863 -10.195 -19.458 1.00 96.62 96 GLN A C 1
ATOM 708 O O . GLN A 1 96 ? 5.993 -9.789 -18.309 1.00 96.62 96 GLN A O 1
ATOM 713 N N . TYR A 1 97 ? 4.725 -10.083 -20.140 1.00 96.81 97 TYR A N 1
ATOM 714 C CA . TYR A 1 97 ? 3.452 -9.759 -19.507 1.00 96.81 97 TYR A CA 1
ATOM 715 C C . TYR A 1 97 ? 2.809 -11.040 -18.969 1.00 96.81 97 TYR A C 1
ATOM 717 O O . TYR A 1 97 ? 2.908 -12.099 -19.595 1.00 96.81 97 TYR A O 1
ATOM 725 N N . HIS A 1 98 ? 2.102 -10.939 -17.849 1.00 96.88 98 HIS A N 1
ATOM 726 C CA . HIS A 1 98 ? 1.431 -12.061 -17.191 1.00 96.88 98 HIS A CA 1
ATOM 727 C C . HIS A 1 98 ? -0.067 -11.781 -17.098 1.00 96.88 98 HIS A C 1
ATOM 729 O O . HIS A 1 98 ? -0.468 -10.680 -16.737 1.00 96.88 98 HIS A O 1
ATOM 735 N N . SER A 1 99 ? -0.901 -12.775 -17.420 1.00 97.19 99 SER A N 1
ATOM 736 C CA . SER A 1 99 ? -2.358 -12.603 -17.344 1.00 97.19 99 SER A CA 1
ATOM 737 C C . SER A 1 99 ? -2.829 -12.364 -15.908 1.00 97.19 99 SER A C 1
ATOM 739 O O . SER A 1 99 ? -2.289 -12.962 -14.976 1.00 97.19 99 SER A O 1
ATOM 741 N N . ASP A 1 100 ? -3.901 -11.592 -15.741 1.00 95.75 100 ASP A N 1
ATOM 742 C CA . ASP A 1 100 ? -4.569 -11.348 -14.459 1.00 95.75 100 ASP A CA 1
ATOM 743 C C . ASP A 1 100 ? -5.071 -12.639 -13.788 1.00 95.75 100 ASP A C 1
ATOM 745 O O . ASP A 1 100 ? -5.261 -12.680 -12.568 1.00 95.75 100 ASP A O 1
ATOM 749 N N . ASP A 1 101 ? -5.261 -13.713 -14.560 1.00 97.38 101 ASP A N 1
ATOM 750 C CA . ASP A 1 101 ? -5.618 -15.044 -14.060 1.00 97.38 101 ASP A CA 1
ATOM 751 C C . ASP A 1 101 ? -4.398 -15.904 -13.667 1.00 97.38 101 ASP A C 1
ATOM 753 O O . ASP A 1 101 ? -4.553 -17.010 -13.144 1.00 97.38 101 ASP A O 1
ATOM 757 N N . THR A 1 102 ? -3.177 -15.389 -13.838 1.00 97.94 102 THR A N 1
ATOM 758 C CA . THR A 1 102 ? -1.933 -16.047 -13.412 1.00 97.94 102 THR A CA 1
ATOM 759 C C . THR A 1 102 ? -1.503 -15.522 -12.039 1.00 97.94 102 THR A C 1
ATOM 761 O O . THR A 1 102 ? -1.333 -14.317 -11.886 1.00 97.94 102 THR A O 1
ATOM 764 N N . PRO A 1 103 ? -1.273 -16.381 -11.026 1.00 98.19 103 PRO A N 1
ATOM 765 C CA . PRO A 1 103 ? -0.878 -15.934 -9.693 1.00 98.19 103 PRO A CA 1
ATOM 766 C C . PRO A 1 103 ? 0.592 -15.489 -9.665 1.00 98.19 103 PRO A C 1
ATOM 768 O O . PRO A 1 103 ? 1.507 -16.274 -9.390 1.00 98.19 103 PRO A O 1
ATOM 771 N N . VAL A 1 104 ? 0.806 -14.208 -9.943 1.00 98.44 104 VAL A N 1
ATOM 772 C CA . VAL A 1 104 ? 2.113 -13.539 -9.932 1.00 98.44 104 VAL A CA 1
ATOM 773 C C . VAL A 1 104 ? 2.127 -12.317 -9.013 1.00 98.44 104 VAL A C 1
ATOM 775 O O . VAL A 1 104 ? 1.063 -11.781 -8.676 1.00 98.44 104 VAL A O 1
ATOM 778 N N . VAL A 1 105 ? 3.327 -11.912 -8.590 1.00 97.81 105 VAL A N 1
ATOM 779 C CA . VAL A 1 105 ? 3.567 -10.741 -7.733 1.00 97.81 105 VAL A CA 1
ATOM 780 C C . VAL A 1 105 ? 4.836 -9.975 -8.122 1.00 97.81 105 VAL A C 1
ATOM 782 O O . VAL A 1 105 ? 5.803 -10.579 -8.599 1.00 97.81 105 VAL A O 1
ATOM 785 N N . ALA A 1 106 ? 4.857 -8.684 -7.796 1.00 97.12 106 ALA A N 1
ATOM 786 C CA . ALA A 1 106 ? 6.061 -7.880 -7.636 1.00 97.12 106 ALA A CA 1
ATOM 787 C C . ALA A 1 106 ? 6.410 -7.721 -6.149 1.00 97.12 106 ALA A C 1
ATOM 789 O O . ALA A 1 106 ? 5.536 -7.782 -5.278 1.00 97.12 106 ALA A O 1
ATOM 790 N N . LEU A 1 107 ? 7.687 -7.512 -5.841 1.00 96.81 107 LEU A N 1
ATOM 791 C CA . LEU A 1 107 ? 8.157 -7.250 -4.478 1.00 96.81 107 LEU A CA 1
ATOM 792 C C . LEU A 1 107 ? 8.829 -5.883 -4.400 1.00 96.81 107 LEU A C 1
ATOM 794 O O . LEU A 1 107 ? 9.582 -5.539 -5.306 1.00 96.81 107 LEU A O 1
ATOM 798 N N . SER A 1 108 ? 8.639 -5.147 -3.299 1.00 95.81 108 SER A N 1
ATOM 799 C CA . SER A 1 108 ? 9.450 -3.951 -3.023 1.00 95.81 108 SER A CA 1
ATOM 800 C C . SER A 1 108 ? 10.945 -4.240 -3.158 1.00 95.81 108 SER A C 1
ATOM 802 O O . SER A 1 108 ? 11.398 -5.316 -2.752 1.00 95.81 108 SER A O 1
ATOM 804 N N . THR A 1 109 ? 11.716 -3.260 -3.636 1.00 96.75 109 THR A N 1
ATOM 805 C CA . THR A 1 109 ? 13.151 -3.380 -3.963 1.00 96.75 109 THR A CA 1
ATOM 806 C C . THR A 1 109 ? 13.971 -4.189 -2.958 1.00 96.75 109 THR A C 1
ATOM 808 O O . THR A 1 109 ? 14.707 -5.105 -3.329 1.00 96.75 109 THR A O 1
ATOM 811 N N . GLY A 1 110 ? 13.839 -3.909 -1.658 1.00 94.94 110 GLY A N 1
ATOM 812 C CA . GLY A 1 110 ? 14.622 -4.610 -0.639 1.00 94.94 110 GLY A CA 1
ATOM 813 C C . GLY A 1 110 ? 14.289 -6.100 -0.503 1.00 94.94 110 GLY A C 1
ATOM 814 O O . GLY A 1 110 ? 15.162 -6.896 -0.167 1.00 94.94 110 GLY A O 1
ATOM 815 N N . TRP A 1 111 ? 13.043 -6.502 -0.764 1.00 96.00 111 TRP A N 1
ATOM 816 C CA . TRP A 1 111 ? 12.637 -7.910 -0.801 1.00 96.00 111 TRP A CA 1
ATOM 817 C C . TRP A 1 111 ? 12.903 -8.570 -2.145 1.00 96.00 111 TRP A C 1
ATOM 819 O O . TRP A 1 111 ? 13.224 -9.760 -2.162 1.00 96.00 111 TRP A O 1
ATOM 829 N N . TYR A 1 112 ? 12.776 -7.822 -3.241 1.00 96.94 112 TYR A N 1
ATOM 830 C CA . TYR A 1 112 ? 13.163 -8.266 -4.575 1.00 96.94 112 TYR A CA 1
ATOM 831 C C . TYR A 1 112 ? 14.648 -8.652 -4.613 1.00 96.94 112 TYR A C 1
ATOM 833 O O . TYR A 1 112 ? 15.007 -9.713 -5.134 1.00 96.94 112 TYR A O 1
ATOM 841 N N . ASN A 1 113 ? 15.484 -7.853 -3.934 1.00 96.00 113 ASN A N 1
ATOM 842 C CA . ASN A 1 113 ? 16.895 -8.120 -3.669 1.00 96.00 113 ASN A CA 1
ATOM 843 C C . ASN A 1 113 ? 17.649 -8.461 -4.963 1.00 96.00 113 ASN A C 1
ATOM 845 O O . ASN A 1 113 ? 18.127 -9.587 -5.134 1.00 96.00 113 ASN A O 1
ATOM 849 N N . ASN A 1 114 ? 17.680 -7.492 -5.884 1.00 96.12 114 ASN A N 1
ATOM 850 C CA . ASN A 1 114 ? 18.324 -7.574 -7.199 1.00 96.12 114 ASN A CA 1
ATOM 851 C C . ASN A 1 114 ? 17.977 -8.868 -7.958 1.00 96.12 114 ASN A C 1
ATOM 853 O O . ASN A 1 114 ? 18.862 -9.576 -8.437 1.00 96.12 114 ASN A O 1
ATOM 857 N N . GLY A 1 115 ? 16.693 -9.232 -7.988 1.00 96.38 115 GLY A N 1
ATOM 858 C CA . GLY A 1 115 ? 16.208 -10.405 -8.714 1.00 96.38 115 GLY A CA 1
ATOM 859 C C . GLY A 1 115 ? 16.563 -11.758 -8.094 1.00 96.38 115 GLY A C 1
ATOM 860 O O . GLY A 1 115 ? 16.235 -12.794 -8.663 1.00 96.38 115 GLY A O 1
ATOM 861 N N . SER A 1 116 ? 17.163 -11.810 -6.900 1.00 97.50 116 SER A N 1
ATOM 862 C CA . SER A 1 116 ? 17.486 -13.085 -6.225 1.00 97.50 116 SER A CA 1
ATOM 863 C C . SER A 1 116 ? 16.268 -13.983 -5.958 1.00 97.50 116 SER A C 1
ATOM 865 O O . SER A 1 116 ? 16.416 -15.180 -5.706 1.00 97.50 116 SER A O 1
ATOM 867 N N . ARG A 1 117 ? 15.058 -13.410 -5.987 1.00 96.19 117 ARG A N 1
ATOM 868 C CA . ARG A 1 117 ? 13.783 -14.123 -5.838 1.00 96.19 117 ARG A CA 1
ATOM 869 C C . ARG A 1 117 ? 13.033 -14.321 -7.151 1.00 96.19 117 ARG A C 1
ATOM 871 O O . ARG A 1 117 ? 11.928 -14.858 -7.115 1.00 96.19 117 ARG A O 1
ATOM 878 N N . CYS A 1 118 ? 13.594 -13.902 -8.280 1.00 98.31 118 CYS A N 1
ATOM 879 C CA . CYS A 1 118 ? 12.934 -14.016 -9.569 1.00 98.31 118 CYS A CA 1
ATOM 880 C C . CYS A 1 118 ? 12.518 -15.451 -9.866 1.00 98.31 118 CYS A C 1
ATOM 882 O O . CYS A 1 118 ? 13.272 -16.401 -9.661 1.00 98.31 118 CYS A O 1
ATOM 884 N N . LEU A 1 119 ? 11.282 -15.597 -10.343 1.00 97.75 119 LEU A N 1
ATOM 885 C CA . LEU A 1 119 ? 10.652 -16.860 -10.724 1.00 97.75 119 LEU A CA 1
ATOM 886 C C . LEU A 1 119 ? 10.494 -17.875 -9.579 1.00 97.75 119 LEU A C 1
ATOM 888 O O . LEU A 1 119 ? 9.937 -18.957 -9.784 1.00 97.75 119 LEU A O 1
ATOM 892 N N . HIS A 1 120 ? 10.899 -17.524 -8.356 1.00 97.88 120 HIS A N 1
ATOM 893 C CA . HIS A 1 120 ? 10.633 -18.321 -7.170 1.00 97.88 120 HIS A CA 1
ATOM 894 C C . HIS A 1 120 ? 9.187 -18.131 -6.712 1.00 97.88 120 HIS A C 1
ATOM 896 O O . HIS A 1 120 ? 8.567 -17.077 -6.881 1.00 97.88 120 HIS A O 1
ATOM 902 N N . LYS A 1 121 ? 8.640 -19.187 -6.108 1.00 98.19 121 LYS A N 1
ATOM 903 C CA . LYS A 1 121 ? 7.307 -19.157 -5.511 1.00 98.19 121 LYS A CA 1
ATOM 904 C C . LYS A 1 121 ? 7.387 -18.666 -4.074 1.00 98.19 121 LYS A C 1
ATOM 906 O O . LYS A 1 121 ? 8.212 -19.142 -3.297 1.00 98.19 121 LYS A O 1
ATOM 911 N N . ILE A 1 122 ? 6.474 -17.776 -3.715 1.00 96.44 122 ILE A N 1
ATOM 912 C CA . ILE A 1 122 ? 6.237 -17.354 -2.338 1.00 96.44 122 ILE A CA 1
ATOM 913 C C . ILE A 1 122 ? 4.827 -17.747 -1.904 1.00 96.44 122 ILE A C 1
ATOM 915 O O . ILE A 1 122 ? 3.944 -17.989 -2.730 1.00 96.44 122 ILE A O 1
ATOM 919 N N . ILE A 1 123 ? 4.620 -17.803 -0.591 1.00 95.62 123 ILE A N 1
ATOM 920 C CA . ILE A 1 123 ? 3.300 -17.991 0.006 1.00 95.62 123 ILE A CA 1
ATOM 921 C C . ILE A 1 123 ? 2.835 -16.637 0.529 1.00 95.62 123 ILE A C 1
ATOM 923 O O . ILE A 1 123 ? 3.400 -16.116 1.489 1.00 95.62 123 ILE A O 1
ATOM 927 N N . VAL A 1 124 ? 1.790 -16.094 -0.085 1.00 93.12 124 VAL A N 1
ATOM 928 C CA . VAL A 1 124 ? 1.072 -14.920 0.410 1.00 93.12 124 VAL A CA 1
ATOM 929 C C . VAL A 1 124 ? -0.000 -15.409 1.372 1.00 93.12 124 VAL A C 1
ATOM 931 O O . VAL A 1 124 ? -0.790 -16.287 1.026 1.00 93.12 124 VAL A O 1
ATOM 934 N N . LYS A 1 125 ? -0.024 -14.868 2.588 1.00 89.19 125 LYS A N 1
ATOM 935 C CA . LYS A 1 125 ? -1.034 -15.183 3.602 1.00 89.19 125 LYS A CA 1
ATOM 936 C C . LYS A 1 125 ? -1.874 -13.947 3.871 1.00 89.19 125 LYS A C 1
ATOM 938 O O . LYS A 1 125 ? -1.332 -12.855 3.965 1.00 89.19 125 LYS A O 1
ATOM 943 N N . GLY A 1 126 ? -3.180 -14.135 3.999 1.00 84.88 126 GLY A N 1
ATOM 944 C CA . GLY A 1 126 ? -4.099 -13.061 4.348 1.00 84.88 126 GLY A CA 1
ATOM 945 C C . GLY A 1 126 ? -5.552 -13.503 4.233 1.00 84.88 126 GLY A C 1
ATOM 946 O O . GLY A 1 126 ? -5.851 -14.524 3.610 1.00 84.88 126 GLY A O 1
ATOM 947 N N . ASN A 1 127 ? -6.460 -12.779 4.893 1.00 83.19 127 ASN A N 1
ATOM 948 C CA . ASN A 1 127 ? -7.881 -13.152 4.989 1.00 83.19 127 ASN A CA 1
ATOM 949 C C . ASN A 1 127 ? -8.098 -14.606 5.485 1.00 83.19 127 ASN A C 1
ATOM 951 O O . ASN A 1 127 ? -8.984 -15.320 5.020 1.00 83.19 127 ASN A O 1
ATOM 955 N N . GLY A 1 128 ? -7.225 -15.087 6.382 1.00 82.81 128 GLY A N 1
ATOM 956 C CA . GLY A 1 128 ? -7.243 -16.467 6.889 1.00 82.81 128 GLY A CA 1
ATOM 957 C C . GLY A 1 128 ? -6.902 -17.548 5.851 1.00 82.81 128 GLY A C 1
ATOM 958 O O . GLY A 1 128 ? -7.033 -18.736 6.141 1.00 82.81 128 GLY A O 1
ATOM 959 N N . ARG A 1 129 ? -6.470 -17.164 4.645 1.00 89.44 129 ARG A N 1
ATOM 960 C CA . ARG A 1 129 ? -6.132 -18.061 3.534 1.00 89.44 129 ARG A CA 1
ATOM 961 C C . ARG A 1 129 ? -4.674 -17.886 3.115 1.00 89.44 129 ARG A C 1
ATOM 963 O O . ARG A 1 129 ? -3.945 -17.033 3.618 1.00 89.44 129 ARG A O 1
ATOM 970 N N . SER A 1 130 ? -4.222 -18.763 2.225 1.00 93.25 130 SER A N 1
ATOM 971 C CA . SER A 1 130 ? -2.887 -18.715 1.632 1.00 93.25 130 SER A CA 1
ATOM 972 C C . SER A 1 130 ? -2.987 -18.877 0.121 1.00 93.25 130 SER A C 1
ATOM 974 O O . SER A 1 130 ? -3.775 -19.691 -0.360 1.00 93.25 130 SER A O 1
ATOM 976 N N . ALA A 1 131 ? -2.176 -18.124 -0.611 1.00 96.69 131 ALA A N 1
ATOM 977 C CA . ALA A 1 131 ? -2.041 -18.194 -2.057 1.00 96.69 131 ALA A CA 1
ATOM 978 C C . ALA A 1 131 ? -0.564 -18.380 -2.416 1.00 96.69 131 ALA A C 1
ATOM 980 O O . ALA A 1 131 ? 0.311 -17.729 -1.846 1.00 96.69 131 ALA A O 1
ATOM 981 N N . VAL A 1 132 ? -0.280 -19.281 -3.353 1.00 98.19 132 VAL A N 1
ATOM 982 C CA . VAL A 1 132 ? 1.068 -19.445 -3.905 1.00 98.19 132 VAL A CA 1
ATOM 983 C C . VAL A 1 132 ? 1.179 -18.553 -5.129 1.00 98.19 132 VAL A C 1
ATOM 985 O O . VAL A 1 132 ? 0.354 -18.671 -6.032 1.00 98.19 132 VAL A O 1
ATOM 988 N N . ALA A 1 133 ? 2.194 -17.696 -5.165 1.00 98.25 133 ALA A N 1
ATOM 989 C CA . ALA A 1 133 ? 2.428 -16.784 -6.277 1.00 98.25 133 ALA A CA 1
ATOM 990 C C . ALA A 1 133 ? 3.890 -16.818 -6.726 1.00 98.25 133 ALA A C 1
ATOM 992 O O . ALA A 1 133 ? 4.788 -17.026 -5.908 1.00 98.25 133 ALA A O 1
ATOM 993 N N . LYS A 1 134 ? 4.127 -16.631 -8.026 1.00 98.69 134 LYS A N 1
ATOM 994 C CA . LYS A 1 134 ? 5.472 -16.507 -8.604 1.00 98.69 134 LYS A CA 1
ATOM 995 C C . LYS A 1 134 ? 5.909 -15.041 -8.564 1.00 98.69 134 LYS A C 1
ATOM 997 O O . LYS A 1 134 ? 5.153 -14.178 -8.998 1.00 98.69 134 LYS A O 1
ATOM 1002 N N . VAL A 1 135 ? 7.115 -14.766 -8.077 1.00 98.56 135 VAL A N 1
ATOM 1003 C CA . VAL A 1 135 ? 7.713 -13.426 -8.177 1.00 98.56 135 VAL A CA 1
ATOM 1004 C C . VAL A 1 135 ? 8.147 -13.205 -9.621 1.00 98.56 135 VAL A C 1
ATOM 1006 O O . VAL A 1 135 ? 8.940 -13.990 -10.146 1.00 98.56 135 VAL A O 1
ATOM 1009 N N . VAL A 1 136 ? 7.601 -12.181 -10.266 1.00 98.38 136 VAL A N 1
ATOM 1010 C CA . VAL A 1 136 ? 7.908 -11.849 -11.667 1.00 98.38 136 VAL A CA 1
ATOM 1011 C C . VAL A 1 136 ? 8.508 -10.465 -11.829 1.00 98.38 136 VAL A C 1
ATOM 1013 O O . VAL A 1 136 ? 9.127 -10.222 -12.856 1.00 98.38 136 VAL A O 1
ATOM 1016 N N . ASP A 1 137 ? 8.372 -9.596 -10.830 1.00 97.44 137 ASP A N 1
ATOM 1017 C CA . ASP A 1 137 ? 8.709 -8.189 -11.000 1.00 97.44 137 ASP A CA 1
ATOM 1018 C C . ASP A 1 137 ? 9.255 -7.523 -9.737 1.00 97.44 137 ASP A C 1
ATOM 1020 O O . ASP A 1 137 ? 9.144 -8.049 -8.617 1.00 97.44 137 ASP A O 1
ATOM 1024 N N . GLU A 1 138 ? 9.791 -6.326 -9.933 1.00 96.94 138 GLU A N 1
ATOM 1025 C CA . GLU A 1 138 ? 10.141 -5.389 -8.876 1.00 96.94 138 GLU A CA 1
ATOM 1026 C C . GLU A 1 138 ? 9.063 -4.305 -8.737 1.00 96.94 138 GLU A C 1
ATOM 1028 O O . GLU A 1 138 ? 8.597 -3.733 -9.713 1.00 96.94 138 GLU A O 1
ATOM 1033 N N . CYS A 1 139 ? 8.680 -3.995 -7.500 1.00 94.44 139 CYS A N 1
ATOM 1034 C CA . CYS A 1 139 ? 7.960 -2.767 -7.179 1.00 94.44 139 CYS A CA 1
ATOM 1035 C C . CYS A 1 139 ? 9.003 -1.733 -6.738 1.00 94.44 139 CYS A C 1
ATOM 1037 O O . CYS A 1 139 ? 9.438 -1.748 -5.580 1.00 94.44 139 CYS A O 1
ATOM 1039 N N . ASP A 1 140 ? 9.465 -0.898 -7.673 1.00 94.75 140 ASP A N 1
ATOM 1040 C CA . ASP A 1 140 ? 10.636 -0.036 -7.468 1.00 94.75 140 ASP A CA 1
ATOM 1041 C C . ASP A 1 140 ? 10.361 1.032 -6.400 1.00 94.75 140 ASP A C 1
ATOM 1043 O O . ASP A 1 140 ? 9.558 1.949 -6.581 1.00 94.75 140 ASP A O 1
ATOM 1047 N N . SER A 1 141 ? 11.026 0.903 -5.248 1.00 95.88 141 SER A N 1
ATOM 1048 C CA . SER A 1 141 ? 10.949 1.870 -4.150 1.00 95.88 141 SER A CA 1
ATOM 1049 C C . SER A 1 141 ? 12.069 2.912 -4.177 1.00 95.88 141 SER A C 1
ATOM 1051 O O . SER A 1 141 ? 12.147 3.770 -3.294 1.00 95.88 141 SER A O 1
ATOM 1053 N N . THR A 1 142 ? 12.972 2.840 -5.151 1.00 96.12 142 THR A N 1
ATOM 1054 C CA . THR A 1 142 ? 14.150 3.699 -5.295 1.00 96.12 142 THR A CA 1
ATOM 1055 C C . THR A 1 142 ? 13.898 4.908 -6.183 1.00 96.12 142 THR A C 1
ATOM 1057 O O . THR A 1 142 ? 14.502 5.954 -5.929 1.00 96.12 142 THR A O 1
ATOM 1060 N N . MET A 1 143 ? 13.003 4.780 -7.166 1.00 93.62 143 MET A N 1
ATOM 1061 C CA . MET A 1 143 ? 12.713 5.783 -8.191 1.00 93.62 143 MET A CA 1
ATOM 1062 C C . MET A 1 143 ? 11.215 5.862 -8.512 1.00 93.62 143 MET A C 1
ATOM 1064 O O . MET A 1 143 ? 10.406 5.112 -7.977 1.00 93.62 143 MET A O 1
ATOM 1068 N N . GLY A 1 144 ? 10.831 6.876 -9.285 1.00 91.38 144 GLY A N 1
ATOM 1069 C CA . GLY A 1 144 ? 9.446 7.213 -9.593 1.00 91.38 144 GLY A CA 1
ATOM 1070 C C . GLY A 1 144 ? 9.322 8.661 -10.060 1.00 91.38 144 GLY A C 1
ATOM 1071 O O . GLY A 1 144 ? 10.299 9.406 -10.136 1.00 91.38 144 GLY A O 1
ATOM 1072 N N . CYS A 1 145 ? 8.097 9.101 -10.326 1.00 90.56 145 CYS A N 1
ATOM 1073 C CA . CYS A 1 145 ? 7.771 10.453 -10.775 1.00 90.56 145 CYS A CA 1
ATOM 1074 C C . CYS A 1 145 ? 8.496 10.892 -12.060 1.00 90.56 145 CYS A C 1
ATOM 1076 O O . CYS A 1 145 ? 8.690 12.088 -12.271 1.00 90.56 145 CYS A O 1
ATOM 1078 N N . ASP A 1 146 ? 8.878 9.959 -12.924 1.00 89.69 146 ASP A N 1
ATOM 1079 C CA . ASP A 1 146 ? 9.600 10.222 -14.167 1.00 89.69 146 ASP A CA 1
ATOM 1080 C C . ASP A 1 146 ? 8.929 9.519 -15.362 1.00 89.69 146 ASP A C 1
ATOM 1082 O O . ASP A 1 146 ? 7.830 8.975 -15.249 1.00 89.69 146 ASP A O 1
ATOM 1086 N N . GLY A 1 147 ? 9.550 9.607 -16.538 1.00 84.12 147 GLY A N 1
ATOM 1087 C CA . GLY A 1 147 ? 8.994 9.034 -17.763 1.00 84.12 147 GLY A CA 1
ATOM 1088 C C . GLY A 1 147 ? 8.977 7.506 -17.789 1.00 84.12 147 GLY A C 1
ATOM 1089 O O . GLY A 1 147 ? 8.087 6.947 -18.430 1.00 84.12 147 GLY A O 1
ATOM 1090 N N . ASP A 1 148 ? 9.912 6.861 -17.090 1.00 84.12 148 ASP A N 1
ATOM 1091 C CA . ASP A 1 148 ? 10.071 5.404 -17.079 1.00 84.12 148 ASP A CA 1
ATOM 1092 C C . ASP A 1 148 ? 9.023 4.753 -16.166 1.00 84.12 148 ASP A C 1
ATOM 1094 O O . ASP A 1 148 ? 8.497 3.689 -16.477 1.00 84.12 148 ASP A O 1
ATOM 1098 N N . HIS A 1 149 ? 8.618 5.462 -15.111 1.00 82.88 149 HIS A N 1
ATOM 1099 C CA . HIS A 1 149 ? 7.589 5.036 -14.159 1.00 82.88 149 HIS A CA 1
ATOM 1100 C C . HIS A 1 149 ? 6.199 5.624 -14.464 1.00 82.88 149 HIS A C 1
ATOM 1102 O O . HIS A 1 149 ? 5.345 5.714 -13.581 1.00 82.88 149 HIS A O 1
ATOM 1108 N N . ASP A 1 150 ? 5.973 6.123 -15.686 1.00 83.19 150 ASP A N 1
ATOM 1109 C CA . ASP A 1 150 ? 4.734 6.798 -16.108 1.00 83.19 150 ASP A CA 1
ATOM 1110 C C . ASP A 1 150 ? 4.252 7.901 -15.131 1.00 83.19 150 ASP A C 1
ATOM 1112 O O . ASP A 1 150 ? 3.064 8.228 -15.054 1.00 83.19 150 ASP A O 1
ATOM 1116 N N . TYR A 1 151 ? 5.196 8.544 -14.437 1.00 87.44 151 TYR A N 1
ATOM 1117 C CA . TYR A 1 151 ? 4.999 9.579 -13.419 1.00 87.44 151 TYR A CA 1
ATOM 1118 C C . TYR A 1 151 ? 4.201 9.127 -12.180 1.00 87.44 151 TYR A C 1
ATOM 1120 O O . TYR A 1 151 ? 3.618 9.964 -11.478 1.00 87.44 151 TYR A O 1
ATOM 1128 N N . GLN A 1 152 ? 4.192 7.825 -11.899 1.00 85.50 152 GLN A N 1
ATOM 1129 C CA . GLN A 1 152 ? 3.691 7.243 -10.653 1.00 85.50 152 GLN A CA 1
ATOM 1130 C C . GLN A 1 152 ? 4.716 7.424 -9.519 1.00 85.50 152 GLN A C 1
ATOM 1132 O O . GLN A 1 152 ? 5.914 7.522 -9.795 1.00 85.50 152 GLN A O 1
ATOM 1137 N N . PRO A 1 153 ? 4.293 7.530 -8.247 1.00 89.06 153 PRO A N 1
ATOM 1138 C CA . PRO A 1 153 ? 5.215 7.654 -7.124 1.00 89.06 153 PRO A CA 1
ATOM 1139 C C . PRO A 1 153 ? 6.060 6.387 -6.941 1.00 89.06 153 PRO A C 1
ATOM 1141 O O . PRO A 1 153 ? 5.636 5.312 -7.359 1.00 89.06 153 PRO A O 1
ATOM 1144 N N . PRO A 1 154 ? 7.220 6.495 -6.266 1.00 92.12 154 PRO A N 1
ATOM 1145 C CA . PRO A 1 154 ? 7.985 5.327 -5.858 1.00 92.12 154 PRO A CA 1
ATOM 1146 C C . PRO A 1 154 ? 7.126 4.371 -5.042 1.00 92.12 154 PRO A C 1
ATOM 1148 O O . PRO A 1 154 ? 6.335 4.800 -4.191 1.00 92.12 154 PRO A O 1
ATOM 1151 N N . CYS A 1 155 ? 7.331 3.079 -5.258 1.00 91.31 155 CYS A N 1
ATOM 1152 C CA . CYS A 1 155 ? 6.673 2.047 -4.483 1.00 91.31 155 CYS A CA 1
ATOM 1153 C C . CYS A 1 155 ? 7.043 2.173 -2.993 1.00 91.31 155 CYS A C 1
ATOM 1155 O O . CYS A 1 155 ? 8.194 2.462 -2.645 1.00 91.31 155 CYS A O 1
ATOM 1157 N N . PRO A 1 156 ? 6.107 1.936 -2.062 1.00 90.38 156 PRO A N 1
ATOM 1158 C CA . PRO A 1 156 ? 6.468 1.763 -0.665 1.00 90.38 156 PRO A CA 1
ATOM 1159 C C . PRO A 1 156 ? 7.403 0.561 -0.476 1.00 90.38 156 PRO A C 1
ATOM 1161 O O . PRO A 1 156 ? 7.434 -0.386 -1.257 1.00 90.38 156 PRO A O 1
ATOM 1164 N N . HIS A 1 157 ? 8.178 0.579 0.602 1.00 90.75 157 HIS A N 1
ATOM 1165 C CA . HIS A 1 157 ? 9.249 -0.389 0.852 1.00 90.75 157 HIS A CA 1
ATOM 1166 C C . HIS A 1 157 ? 8.788 -1.708 1.490 1.00 90.75 157 HIS A C 1
ATOM 1168 O O . HIS A 1 157 ? 9.613 -2.524 1.903 1.00 90.75 157 HIS A O 1
ATOM 1174 N N . ASN A 1 158 ? 7.480 -1.904 1.622 1.00 91.06 158 ASN A N 1
ATOM 1175 C CA . ASN A 1 158 ? 6.849 -3.005 2.340 1.00 91.06 158 ASN A CA 1
ATOM 1176 C C . ASN A 1 158 ? 5.658 -3.609 1.572 1.00 91.06 158 ASN A C 1
ATOM 1178 O O . ASN A 1 158 ? 4.728 -4.129 2.191 1.00 91.06 158 ASN A O 1
ATOM 1182 N N . ILE A 1 159 ? 5.695 -3.541 0.242 1.00 91.69 159 ILE A N 1
ATOM 1183 C CA . ILE A 1 159 ? 4.646 -3.986 -0.674 1.00 91.69 159 ILE A CA 1
ATOM 1184 C C . ILE A 1 159 ? 4.943 -5.376 -1.243 1.00 91.69 159 ILE A C 1
ATOM 1186 O O . ILE A 1 159 ? 6.055 -5.690 -1.679 1.00 91.69 159 ILE A O 1
ATOM 1190 N N . VAL A 1 160 ? 3.899 -6.200 -1.270 1.00 94.06 160 VAL A N 1
ATOM 1191 C CA . VAL A 1 160 ? 3.747 -7.287 -2.239 1.00 94.06 160 VAL A CA 1
ATOM 1192 C C . VAL A 1 160 ? 2.647 -6.851 -3.195 1.00 94.06 160 VAL A C 1
ATOM 1194 O O . VAL A 1 160 ? 1.501 -6.688 -2.779 1.00 94.06 160 VAL A O 1
ATOM 1197 N N . ASP A 1 161 ? 2.989 -6.651 -4.460 1.00 93.56 161 ASP A N 1
ATOM 1198 C CA . ASP A 1 161 ? 2.048 -6.133 -5.443 1.00 93.56 161 ASP A CA 1
ATOM 1199 C C . ASP A 1 161 ? 1.511 -7.274 -6.293 1.00 93.56 161 ASP A C 1
ATOM 1201 O O . ASP A 1 161 ? 2.268 -7.954 -6.983 1.00 93.56 161 ASP A O 1
ATOM 1205 N N . ALA A 1 162 ? 0.225 -7.580 -6.157 1.00 95.38 162 ALA A N 1
ATOM 1206 C CA . ALA A 1 162 ? -0.291 -8.891 -6.513 1.00 95.38 162 ALA A CA 1
ATOM 1207 C C . ALA A 1 162 ? -1.350 -8.856 -7.612 1.00 95.38 162 ALA A C 1
ATOM 1209 O O . ALA A 1 162 ? -2.292 -8.064 -7.577 1.00 95.38 162 ALA A O 1
ATOM 1210 N N . SER A 1 163 ? -1.233 -9.808 -8.537 1.00 95.94 163 SER A N 1
ATOM 1211 C CA . SER A 1 163 ? -2.220 -10.046 -9.596 1.00 95.94 163 SER A CA 1
ATOM 1212 C C . SER A 1 163 ? -3.619 -10.365 -9.044 1.00 95.94 163 SER A C 1
ATOM 1214 O O . SER A 1 163 ? -3.746 -10.957 -7.960 1.00 95.94 163 SER A O 1
ATOM 1216 N N . PRO A 1 164 ? -4.694 -10.073 -9.802 1.00 94.62 164 PRO A N 1
ATOM 1217 C CA . PRO A 1 164 ? -6.064 -10.467 -9.469 1.00 94.62 164 PRO A CA 1
ATOM 1218 C C . PRO A 1 164 ? -6.222 -11.933 -9.043 1.00 94.62 164 PRO A C 1
ATOM 1220 O O . PRO A 1 164 ? -6.974 -12.229 -8.112 1.00 94.62 164 PRO A O 1
ATOM 1223 N N . ALA A 1 165 ? -5.499 -12.864 -9.668 1.00 97.44 165 ALA A N 1
ATOM 1224 C CA . ALA A 1 165 ? -5.499 -14.279 -9.305 1.00 97.44 165 ALA A CA 1
ATOM 1225 C C . ALA A 1 165 ? -5.086 -14.543 -7.848 1.00 97.44 165 ALA A C 1
ATOM 1227 O O . ALA A 1 165 ? -5.706 -15.374 -7.178 1.00 97.44 165 ALA A O 1
ATOM 1228 N N . VAL A 1 166 ? -4.087 -13.822 -7.327 1.00 97.56 166 VAL A N 1
ATOM 1229 C CA . VAL A 1 166 ? -3.648 -13.954 -5.927 1.00 97.56 166 VAL A CA 1
ATOM 1230 C C . VAL A 1 166 ? -4.763 -13.512 -4.983 1.00 97.56 166 VAL A C 1
ATOM 1232 O O . VAL A 1 166 ? -5.111 -14.234 -4.049 1.00 97.56 166 VAL A O 1
ATOM 1235 N N . TRP A 1 167 ? -5.394 -12.375 -5.266 1.00 95.00 167 TRP A N 1
ATOM 1236 C CA . TRP A 1 167 ? -6.506 -11.859 -4.470 1.00 95.00 167 TRP A CA 1
ATOM 1237 C C . TRP A 1 167 ? -7.733 -12.783 -4.485 1.00 95.00 167 TRP A C 1
ATOM 1239 O O . TRP A 1 167 ? -8.325 -13.050 -3.433 1.00 95.00 167 TRP A O 1
ATOM 1249 N N . LYS A 1 168 ? -8.083 -13.336 -5.657 1.00 94.94 168 LYS A N 1
ATOM 1250 C CA . LYS A 1 168 ? -9.126 -14.369 -5.799 1.00 94.94 168 LYS A CA 1
ATOM 1251 C C . LYS A 1 168 ? -8.794 -15.601 -4.947 1.00 94.94 168 LYS A C 1
ATOM 1253 O O . LYS A 1 168 ? -9.662 -16.098 -4.227 1.00 94.94 168 LYS A O 1
ATOM 1258 N N . ALA A 1 169 ? -7.546 -16.073 -4.977 1.00 96.25 169 ALA A N 1
ATOM 1259 C CA . ALA A 1 169 ? -7.099 -17.240 -4.210 1.00 96.25 169 ALA A CA 1
ATOM 1260 C C . ALA A 1 169 ? -7.154 -17.016 -2.686 1.00 96.25 169 ALA A C 1
ATOM 1262 O O . ALA A 1 169 ? -7.504 -17.932 -1.936 1.00 96.25 169 ALA A O 1
ATOM 1263 N N . LEU A 1 170 ? -6.905 -15.786 -2.228 1.00 94.38 170 LEU A N 1
ATOM 1264 C CA . LEU A 1 170 ? -7.090 -15.370 -0.833 1.00 94.38 170 LEU A CA 1
ATOM 1265 C C . LEU A 1 170 ? -8.572 -15.207 -0.436 1.00 94.38 170 LEU A C 1
ATOM 1267 O O . LEU A 1 170 ? -8.878 -14.935 0.725 1.00 94.38 170 LEU A O 1
ATOM 1271 N N . GLY A 1 171 ? -9.518 -15.396 -1.363 1.00 89.94 171 GLY A N 1
ATOM 1272 C CA . GLY A 1 171 ? -10.957 -15.321 -1.094 1.00 89.94 171 GLY A CA 1
ATOM 1273 C C . GLY A 1 171 ? -11.440 -13.920 -0.737 1.00 89.94 171 GLY A C 1
ATOM 1274 O O . GLY A 1 171 ? -12.378 -13.773 0.043 1.00 89.94 171 GLY A O 1
ATOM 1275 N N . VAL A 1 172 ? -10.764 -12.901 -1.254 1.00 86.62 172 VAL A N 1
ATOM 1276 C CA . VAL A 1 172 ? -11.015 -11.506 -0.906 1.00 86.62 172 VAL A CA 1
ATOM 1277 C C . VAL A 1 172 ? -12.030 -10.957 -1.895 1.00 86.62 172 VAL A C 1
ATOM 1279 O O . VAL A 1 172 ? -11.774 -11.023 -3.102 1.00 86.62 172 VAL A O 1
ATOM 1282 N N . PRO A 1 173 ? -13.166 -10.409 -1.433 1.00 80.44 173 PRO A N 1
ATOM 1283 C CA . PRO A 1 173 ? -14.122 -9.770 -2.326 1.00 80.44 173 PRO A CA 1
ATOM 1284 C C . PRO A 1 173 ? -13.445 -8.661 -3.135 1.00 80.44 173 PRO A C 1
ATOM 1286 O O . PRO A 1 173 ? -12.634 -7.913 -2.583 1.00 80.44 173 PRO A O 1
ATOM 1289 N N . ARG A 1 174 ? -13.762 -8.564 -4.432 1.00 79.06 174 ARG A N 1
ATOM 1290 C CA . ARG A 1 174 ? -13.105 -7.640 -5.376 1.00 79.06 174 ARG A CA 1
ATOM 1291 C C . ARG A 1 174 ? -13.136 -6.196 -4.891 1.00 79.06 174 ARG A C 1
ATOM 1293 O O . ARG A 1 174 ? -12.176 -5.457 -5.062 1.00 79.06 174 ARG A O 1
ATOM 1300 N N . GLU A 1 175 ? -14.220 -5.799 -4.242 1.00 73.56 175 GLU A N 1
ATOM 1301 C CA . GLU A 1 175 ? -14.375 -4.473 -3.665 1.00 73.56 175 GLU A CA 1
ATOM 1302 C C . GLU A 1 175 ? -13.384 -4.171 -2.538 1.00 73.56 175 GLU A C 1
ATOM 1304 O O . GLU A 1 175 ? -13.260 -3.009 -2.183 1.00 73.56 175 GLU A O 1
ATOM 1309 N N . ASN A 1 176 ? -12.704 -5.166 -1.962 1.00 72.94 176 ASN A N 1
ATOM 1310 C CA . ASN A 1 176 ? -11.710 -5.004 -0.897 1.00 72.94 176 ASN A CA 1
ATOM 1311 C C . ASN A 1 176 ? -10.267 -5.223 -1.386 1.00 72.94 176 ASN A C 1
ATOM 1313 O O . ASN A 1 176 ? -9.351 -5.286 -0.568 1.00 72.94 176 ASN A O 1
ATOM 1317 N N . TRP A 1 177 ? -10.053 -5.355 -2.695 1.00 81.62 177 TRP A N 1
ATOM 1318 C CA . TRP A 1 177 ? -8.710 -5.450 -3.262 1.00 81.62 177 TRP A CA 1
ATOM 1319 C C . TRP A 1 177 ? -7.921 -4.150 -3.033 1.00 81.62 177 TRP A C 1
ATOM 1321 O O . TRP A 1 177 ? -8.502 -3.066 -2.914 1.00 81.62 177 TRP A O 1
ATOM 1331 N N . GLY A 1 178 ? -6.607 -4.280 -2.852 1.00 72.44 178 GLY A N 1
ATOM 1332 C CA . GLY A 1 178 ? -5.710 -3.207 -2.411 1.00 72.44 178 GLY A CA 1
ATOM 1333 C C . GLY A 1 178 ? -5.903 -2.753 -0.959 1.00 72.44 178 GLY A C 1
ATOM 1334 O O . GLY A 1 178 ? -5.390 -1.710 -0.590 1.00 72.44 178 GLY A O 1
ATOM 1335 N N . ASN A 1 179 ? -6.695 -3.475 -0.156 1.00 65.12 179 ASN A N 1
ATOM 1336 C CA . ASN A 1 179 ? -7.004 -3.131 1.238 1.00 65.12 179 ASN A CA 1
ATOM 1337 C C . ASN A 1 179 ? -7.041 -4.399 2.113 1.00 65.12 179 ASN A C 1
ATOM 1339 O O . ASN A 1 179 ? -8.013 -4.637 2.840 1.00 65.12 179 ASN A O 1
ATOM 1343 N N . LEU A 1 180 ? -6.026 -5.265 1.976 1.00 62.03 180 LEU A N 1
ATOM 1344 C CA . LEU A 1 180 ? -5.941 -6.519 2.737 1.00 62.03 180 LEU A CA 1
ATOM 1345 C C . LEU A 1 180 ? -5.213 -6.400 4.070 1.00 62.03 180 LEU A C 1
ATOM 1347 O O . LEU A 1 180 ? -5.010 -7.423 4.722 1.00 62.03 180 LEU A O 1
ATOM 1351 N N . ASP A 1 181 ? -4.757 -5.209 4.432 1.00 53.28 181 ASP A N 1
ATOM 1352 C CA . ASP A 1 181 ? -3.818 -5.070 5.530 1.00 53.28 181 ASP A CA 1
ATOM 1353 C C . ASP A 1 181 ? -4.316 -5.799 6.773 1.00 53.28 181 ASP A C 1
ATOM 1355 O O . ASP A 1 181 ? -5.453 -5.610 7.225 1.00 53.28 181 ASP A O 1
ATOM 1359 N N . GLU A 1 182 ? -3.439 -6.630 7.335 1.00 40.84 182 GLU A N 1
ATOM 1360 C CA . GLU A 1 182 ? -3.530 -7.039 8.729 1.00 40.84 182 GLU A CA 1
ATOM 1361 C C . GLU A 1 182 ? -3.336 -5.769 9.587 1.00 40.84 182 GLU A C 1
ATOM 1363 O O . GLU A 1 182 ? -2.281 -5.553 10.171 1.00 40.84 182 GLU A O 1
ATOM 1368 N N . GLY A 1 183 ? -4.331 -4.870 9.583 1.00 46.03 183 GLY A N 1
ATOM 1369 C CA . GLY A 1 183 ? -4.309 -3.582 10.284 1.00 46.03 183 GLY A CA 1
ATOM 1370 C C . GLY A 1 183 ? -4.981 -2.381 9.596 1.00 46.03 183 GLY A C 1
ATOM 1371 O O . GLY A 1 183 ? -5.257 -1.408 10.289 1.00 46.03 183 GLY A O 1
ATOM 1372 N N . GLY A 1 184 ? -5.303 -2.427 8.297 1.00 50.62 184 GLY A N 1
ATOM 1373 C CA . GLY A 1 184 ? -5.735 -1.232 7.539 1.00 50.62 184 GLY A CA 1
ATOM 1374 C C . GLY A 1 184 ? -4.708 -0.082 7.549 1.00 50.62 184 GLY A C 1
ATOM 1375 O O . GLY A 1 184 ? -3.614 -0.223 8.092 1.00 50.62 184 GLY A O 1
ATOM 1376 N N . ASP A 1 185 ? -5.101 1.093 7.039 1.00 54.06 185 ASP A N 1
ATOM 1377 C CA . ASP A 1 185 ? -4.335 2.355 7.152 1.00 54.06 185 ASP A CA 1
ATOM 1378 C C . ASP A 1 185 ? -4.126 2.817 8.613 1.00 54.06 185 ASP A C 1
ATOM 1380 O O . ASP A 1 185 ? -3.393 3.771 8.868 1.00 54.06 185 ASP A O 1
ATOM 1384 N N . GLY A 1 186 ? -4.754 2.141 9.586 1.00 53.44 186 GLY A N 1
ATOM 1385 C CA . GLY A 1 186 ? -4.816 2.506 11.005 1.00 53.44 186 GLY A CA 1
ATOM 1386 C C . GLY A 1 186 ? -3.502 2.388 11.784 1.00 53.44 186 GLY A C 1
ATOM 1387 O O . GLY A 1 186 ? -3.520 2.390 13.009 1.00 53.44 186 GLY A O 1
ATOM 1388 N N . GLY A 1 187 ? -2.359 2.272 11.108 1.00 64.31 187 GLY A N 1
ATOM 1389 C CA . GLY A 1 187 ? -1.048 2.294 11.746 1.00 64.31 187 GLY A CA 1
ATOM 1390 C C . GLY A 1 187 ? -0.764 1.080 12.641 1.00 64.31 187 GLY A C 1
ATOM 1391 O O . GLY A 1 187 ? -0.802 -0.072 12.208 1.00 64.31 187 GLY A O 1
ATOM 1392 N N . GLY A 1 188 ? -0.310 1.336 13.869 1.00 71.06 188 GLY A N 1
ATOM 1393 C CA . GLY A 1 188 ? 0.027 0.297 14.847 1.00 71.06 188 GLY A CA 1
ATOM 1394 C C . GLY A 1 188 ? -1.205 -0.356 15.491 1.00 71.06 188 GLY A C 1
ATOM 1395 O O . GLY A 1 188 ? -2.337 -0.089 15.103 1.00 71.06 188 GLY A O 1
ATOM 1396 N N . PRO A 1 189 ? -1.012 -1.235 16.489 1.00 78.56 189 PRO A N 1
ATOM 1397 C CA . PRO A 1 189 ? -2.114 -1.672 17.338 1.00 78.56 189 PRO A CA 1
ATOM 1398 C C . PRO A 1 189 ? -2.748 -0.468 18.046 1.00 78.56 189 PRO A C 1
ATOM 1400 O O . PRO A 1 189 ? -2.032 0.423 18.502 1.00 78.56 189 PRO A O 1
ATOM 1403 N N . SER A 1 190 ? -4.073 -0.475 18.188 1.00 88.50 190 SER A N 1
ATOM 1404 C CA . SER A 1 190 ? -4.812 0.701 18.651 1.00 88.50 190 SER A CA 1
ATOM 1405 C C . SER A 1 190 ? -4.481 1.100 20.097 1.00 88.50 190 SER A C 1
ATOM 1407 O O . SER A 1 190 ? -4.309 0.238 20.969 1.00 88.50 190 SER A O 1
ATOM 1409 N N . ALA A 1 191 ? -4.426 2.402 20.389 1.00 91.56 191 ALA A N 1
ATOM 1410 C CA . ALA A 1 191 ? -3.992 2.931 21.682 1.00 91.56 191 ALA A CA 1
ATOM 1411 C C . ALA A 1 191 ? -4.862 2.489 22.872 1.00 91.56 191 ALA A C 1
ATOM 1413 O O . ALA A 1 191 ? -4.382 2.472 24.013 1.00 91.56 191 ALA A O 1
ATOM 1414 N N . CYS A 1 192 ? -6.133 2.141 22.644 1.00 94.88 192 CYS A N 1
ATOM 1415 C CA . CYS A 1 192 ? -7.055 1.780 23.720 1.00 94.88 192 CYS A CA 1
ATOM 1416 C C . CYS A 1 192 ? -6.926 0.336 24.206 1.00 94.88 192 CYS A C 1
ATOM 1418 O O . CYS A 1 192 ? -7.158 0.086 25.389 1.00 94.88 192 CYS A O 1
ATOM 1420 N N . ASP A 1 193 ? -6.614 -0.617 23.324 1.00 93.44 193 ASP A N 1
ATOM 1421 C CA . ASP A 1 193 ? -6.579 -2.043 23.681 1.00 93.44 193 ASP A CA 1
ATOM 1422 C C . ASP A 1 193 ? -5.378 -2.821 23.133 1.00 93.44 193 ASP A C 1
ATOM 1424 O O . ASP A 1 193 ? -5.279 -4.025 23.379 1.00 93.44 193 ASP A O 1
ATOM 1428 N N . ASN A 1 194 ? -4.441 -2.141 22.463 1.00 85.62 194 ASN A N 1
ATOM 1429 C CA . ASN A 1 194 ? -3.242 -2.719 21.858 1.00 85.62 194 ASN A CA 1
ATOM 1430 C C . ASN A 1 194 ? -3.569 -3.861 20.879 1.00 85.62 194 ASN A C 1
ATOM 1432 O O . ASN A 1 194 ? -2.863 -4.871 20.811 1.00 85.62 194 ASN A O 1
ATOM 1436 N N . ARG A 1 195 ? -4.682 -3.730 20.147 1.00 83.25 195 ARG A N 1
ATOM 1437 C CA . ARG A 1 195 ? -5.130 -4.691 19.131 1.00 83.25 195 ARG A CA 1
ATOM 1438 C C . ARG A 1 195 ? -5.357 -4.014 17.792 1.00 83.25 195 ARG A C 1
ATOM 1440 O O . ARG A 1 195 ? -5.711 -2.839 17.723 1.00 83.25 195 ARG A O 1
ATOM 1447 N N . TYR A 1 196 ? -5.230 -4.815 16.742 1.00 79.56 196 TYR A N 1
ATOM 1448 C CA . TYR A 1 196 ? -5.767 -4.501 15.427 1.00 79.56 196 TYR A CA 1
ATOM 1449 C C . TYR A 1 196 ? -7.263 -4.815 15.398 1.00 79.56 196 TYR A C 1
ATOM 1451 O O . TYR A 1 196 ? -7.700 -5.850 15.910 1.00 79.56 196 TYR A O 1
ATOM 1459 N N . HIS A 1 197 ? -8.048 -3.927 14.793 1.00 79.00 197 HIS A N 1
ATOM 1460 C CA . HIS A 1 197 ? -9.489 -4.108 14.624 1.00 79.00 197 HIS A CA 1
ATOM 1461 C C . HIS A 1 197 ? -9.784 -4.379 13.148 1.00 79.00 197 HIS A C 1
ATOM 1463 O O . HIS A 1 197 ? -9.274 -3.661 12.291 1.00 79.00 197 HIS A O 1
ATOM 1469 N N . PRO A 1 198 ? -10.588 -5.401 12.813 1.00 77.94 198 PRO A N 1
ATOM 1470 C CA . PRO A 1 198 ? -10.847 -5.723 11.420 1.00 77.94 198 PRO A CA 1
ATOM 1471 C C . PRO A 1 198 ? -11.757 -4.670 10.778 1.00 77.94 198 PRO A C 1
ATOM 1473 O O . PRO A 1 198 ? -12.685 -4.158 11.405 1.00 77.94 198 PRO A O 1
ATOM 1476 N N . ASN A 1 199 ? -11.545 -4.411 9.486 1.00 79.38 199 ASN A N 1
ATOM 1477 C CA . ASN A 1 199 ? -12.252 -3.390 8.700 1.00 79.38 199 ASN A CA 1
ATOM 1478 C C . ASN A 1 199 ? -13.787 -3.526 8.680 1.00 79.38 199 ASN A C 1
ATOM 1480 O O . ASN A 1 199 ? -14.493 -2.582 8.326 1.00 79.38 199 ASN A O 1
ATOM 1484 N N . ASN A 1 200 ? -14.322 -4.696 9.032 1.00 81.50 200 ASN A N 1
ATOM 1485 C CA . ASN A 1 200 ? -15.758 -4.957 9.148 1.00 81.50 200 ASN A CA 1
ATOM 1486 C C . ASN A 1 200 ? -16.345 -4.621 10.536 1.00 81.50 200 ASN A C 1
ATOM 1488 O O . ASN A 1 200 ? -17.552 -4.766 10.725 1.00 81.50 200 ASN A O 1
ATOM 1492 N N . THR A 1 201 ? -15.533 -4.153 11.486 1.00 89.25 201 THR A N 1
ATOM 1493 C CA . THR A 1 201 ? -15.980 -3.728 12.818 1.00 89.25 201 THR A CA 1
ATOM 1494 C C . THR A 1 201 ? -16.145 -2.210 12.862 1.00 89.25 201 THR A C 1
ATOM 1496 O O . THR A 1 201 ? -15.200 -1.512 12.511 1.00 89.25 201 THR A O 1
ATOM 1499 N N . PRO A 1 202 ? -17.292 -1.670 13.324 1.00 95.94 202 PRO A N 1
ATOM 1500 C CA . PRO A 1 202 ? -17.488 -0.229 13.490 1.00 95.94 202 PRO A CA 1
ATOM 1501 C C . PRO A 1 202 ? -16.603 0.339 14.607 1.00 95.94 202 PRO A C 1
ATOM 1503 O O . PRO A 1 202 ? -16.991 0.399 15.779 1.00 95.94 202 PRO A O 1
ATOM 1506 N N . VAL A 1 203 ? -15.395 0.749 14.240 1.00 96.19 203 VAL A N 1
ATOM 1507 C CA . VAL A 1 203 ? -14.430 1.415 15.120 1.00 96.19 203 VAL A CA 1
ATOM 1508 C C . VAL A 1 203 ? -13.963 2.743 14.535 1.00 96.19 203 VAL A C 1
ATOM 1510 O O . VAL A 1 203 ? -14.066 2.956 13.320 1.00 96.19 203 VAL A O 1
ATOM 1513 N N . VAL A 1 204 ? -13.467 3.622 15.407 1.00 96.19 204 VAL A N 1
ATOM 1514 C CA . VAL A 1 204 ? -12.922 4.934 15.043 1.00 96.19 204 VAL A CA 1
ATOM 1515 C C . VAL A 1 204 ? -11.679 5.302 15.852 1.00 96.19 204 VAL A C 1
ATOM 1517 O O . VAL A 1 204 ? -11.540 4.879 17.007 1.00 96.19 204 VAL A O 1
ATOM 1520 N N . ALA A 1 205 ? -10.845 6.156 15.264 1.00 94.75 205 ALA A N 1
ATOM 1521 C CA . ALA A 1 205 ? -9.851 6.960 15.957 1.00 94.75 205 ALA A CA 1
ATOM 1522 C C . ALA A 1 205 ? -10.345 8.411 16.072 1.00 94.75 205 ALA A C 1
ATOM 1524 O O . ALA A 1 205 ? -10.897 8.973 15.123 1.00 94.75 205 ALA A O 1
ATOM 1525 N N . LEU A 1 206 ? -10.193 9.019 17.247 1.00 95.62 206 LEU A N 1
ATOM 1526 C CA . LEU A 1 206 ? -10.594 10.412 17.476 1.00 95.62 206 LEU A CA 1
ATOM 1527 C C . LEU A 1 206 ? -9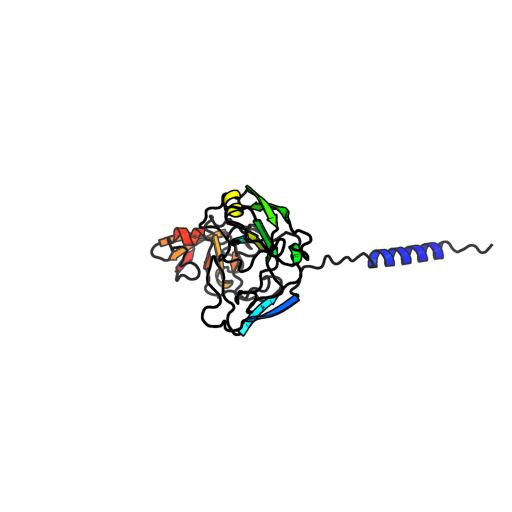.374 11.321 17.497 1.00 95.62 206 LEU A C 1
ATOM 1529 O O . LEU A 1 206 ? -8.339 10.928 18.028 1.00 95.62 206 LEU A O 1
ATOM 1533 N N . SER A 1 207 ? -9.512 12.547 16.986 1.00 94.56 207 SER A N 1
ATOM 1534 C CA . SER A 1 207 ? -8.478 13.572 17.155 1.00 94.56 207 SER A CA 1
ATOM 1535 C C . SER A 1 207 ? -8.113 13.756 18.634 1.00 94.56 207 SER A C 1
ATOM 1537 O O . SER A 1 207 ? -8.983 13.657 19.503 1.00 94.56 207 SER A O 1
ATOM 1539 N N . THR A 1 208 ? -6.846 14.055 18.931 1.00 92.88 208 THR A N 1
ATOM 1540 C CA . THR A 1 208 ? -6.274 14.165 20.293 1.00 92.88 208 THR A CA 1
ATOM 1541 C C . THR A 1 208 ? -7.191 14.830 21.323 1.00 92.88 208 THR A C 1
ATOM 1543 O O . THR A 1 208 ? -7.460 14.279 22.395 1.00 92.88 208 THR A O 1
ATOM 1546 N N . GLY A 1 209 ? -7.750 16.001 20.994 1.00 93.31 209 GLY A N 1
ATOM 1547 C CA . GLY A 1 209 ? -8.648 16.727 21.899 1.00 93.31 209 GLY A CA 1
ATOM 1548 C C . GLY A 1 209 ? -9.942 15.966 22.220 1.00 93.31 209 GLY A C 1
ATOM 1549 O O . GLY A 1 209 ? -10.421 15.992 23.354 1.00 93.31 209 GLY A O 1
ATOM 1550 N N . TRP A 1 210 ? -10.502 15.254 21.243 1.00 95.75 210 TRP A N 1
ATOM 1551 C CA . TRP A 1 210 ? -11.702 14.438 21.415 1.00 95.75 210 TRP A CA 1
ATOM 1552 C C . TRP A 1 210 ? -11.408 13.080 22.042 1.00 95.75 210 TRP A C 1
ATOM 1554 O O . TRP A 1 210 ? -12.212 12.620 22.852 1.00 95.75 210 TRP A O 1
ATOM 1564 N N . PHE A 1 211 ? -10.258 12.476 21.741 1.00 95.19 211 PHE A N 1
ATOM 1565 C CA . PHE A 1 211 ? -9.763 11.267 22.397 1.00 95.19 211 PHE A CA 1
ATOM 1566 C C . PHE A 1 211 ? -9.610 11.461 23.915 1.00 95.19 211 PHE A C 1
ATOM 1568 O O . PHE A 1 211 ? -9.909 10.554 24.703 1.00 95.19 211 PHE A O 1
ATOM 1575 N N . ASN A 1 212 ? -9.260 12.691 24.321 1.00 94.31 212 ASN A N 1
ATOM 1576 C CA . ASN A 1 212 ? -9.320 13.191 25.695 1.00 94.31 212 ASN A CA 1
ATOM 1577 C C . ASN A 1 212 ? -8.495 12.328 26.656 1.00 94.31 212 ASN A C 1
ATOM 1579 O O . ASN A 1 212 ? -9.025 11.786 27.629 1.00 94.31 212 ASN A O 1
ATOM 1583 N N . ASN A 1 213 ? -7.201 12.164 26.359 1.00 93.06 213 ASN A N 1
ATOM 1584 C CA . ASN A 1 213 ? -6.265 11.371 27.163 1.00 93.06 213 ASN A CA 1
ATOM 1585 C C . ASN A 1 213 ? -6.836 9.986 27.509 1.00 93.06 213 ASN A C 1
ATOM 1587 O O . ASN A 1 213 ? -6.911 9.605 28.678 1.00 93.06 213 ASN A O 1
ATOM 1591 N N . ARG A 1 214 ? -7.312 9.259 26.487 1.00 93.50 214 ARG A N 1
ATOM 1592 C CA . ARG A 1 214 ? -7.923 7.922 26.596 1.00 93.50 214 ARG A CA 1
ATOM 1593 C C . ARG A 1 214 ? -9.237 7.855 27.383 1.00 93.50 214 ARG A C 1
ATOM 1595 O O . ARG A 1 214 ? -9.787 6.767 27.530 1.00 93.50 214 ARG A O 1
ATOM 1602 N N . LYS A 1 215 ? -9.819 8.964 27.855 1.00 96.25 215 LYS A N 1
ATOM 1603 C CA . LYS A 1 215 ? -11.101 8.930 28.594 1.00 96.25 215 LYS A CA 1
ATOM 1604 C C . LYS A 1 215 ? -12.262 8.395 27.755 1.00 96.25 215 LYS A C 1
ATOM 1606 O O . LYS A 1 215 ? -13.203 7.834 28.315 1.00 96.25 215 LYS A O 1
ATOM 1611 N N . ARG A 1 216 ? -12.200 8.547 26.428 1.00 95.75 216 ARG A N 1
ATOM 1612 C CA . ARG A 1 216 ? -13.187 7.974 25.500 1.00 95.75 216 ARG A CA 1
ATOM 1613 C C . ARG A 1 216 ? -12.844 6.562 25.027 1.00 95.75 216 ARG A C 1
ATOM 1615 O O . ARG A 1 216 ? -13.627 5.993 24.275 1.00 95.75 216 ARG A O 1
ATOM 1622 N N . CYS A 1 217 ? -11.732 5.972 25.467 1.00 97.19 217 CYS A N 1
ATOM 1623 C CA . CYS A 1 217 ? -11.344 4.637 25.027 1.00 97.19 217 CYS A CA 1
ATOM 1624 C C . CYS A 1 217 ? -12.432 3.601 25.285 1.00 97.19 217 CYS A C 1
ATOM 1626 O O . CYS A 1 217 ? -13.018 3.536 26.368 1.00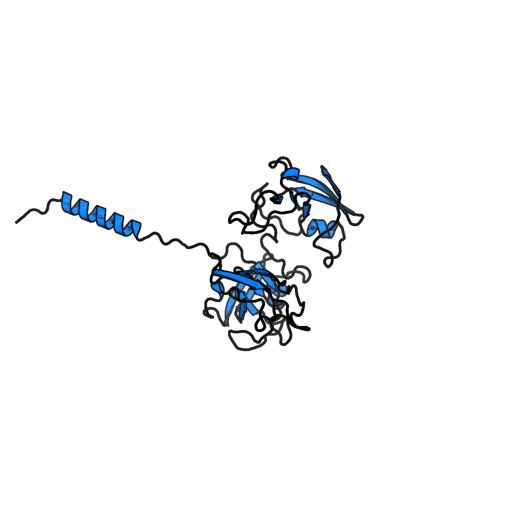 97.19 217 CYS A O 1
ATOM 1628 N N . LEU A 1 218 ? -12.679 2.778 24.266 1.00 96.69 218 LEU A N 1
ATOM 1629 C CA . LEU A 1 218 ? -13.646 1.682 24.257 1.00 96.69 218 LEU A CA 1
ATOM 1630 C C . LEU A 1 218 ? -15.100 2.115 24.509 1.00 96.69 218 LEU A C 1
ATOM 1632 O O . LEU A 1 218 ? -15.995 1.268 24.561 1.00 96.69 218 LEU A O 1
ATOM 1636 N N . ARG A 1 219 ? -15.363 3.424 24.615 1.00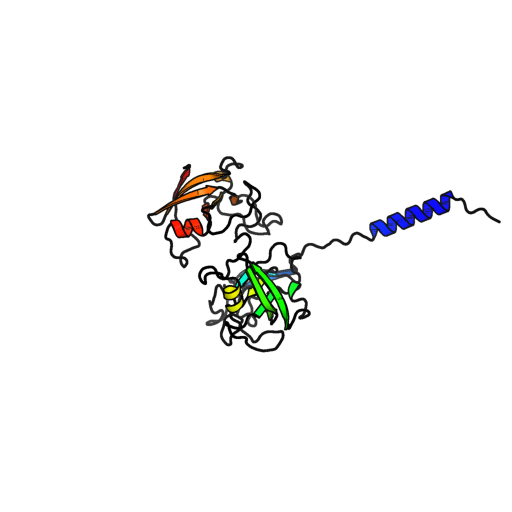 97.56 219 ARG A N 1
ATOM 1637 C CA . ARG A 1 219 ? -16.710 3.990 24.636 1.00 97.56 219 ARG A CA 1
ATOM 1638 C C . ARG A 1 219 ? -17.262 4.023 23.219 1.00 97.56 219 ARG A C 1
ATOM 1640 O O . ARG A 1 219 ? -16.519 4.052 22.235 1.00 97.56 219 ARG A O 1
ATOM 1647 N N . LYS A 1 220 ? -18.587 3.985 23.123 1.00 98.06 220 LYS A N 1
ATOM 1648 C CA . LYS A 1 220 ? -19.285 4.134 21.851 1.00 98.06 220 LYS A CA 1
ATOM 1649 C C . LYS A 1 220 ? -19.635 5.595 21.637 1.00 98.06 220 LYS A C 1
ATOM 1651 O O . LYS A 1 220 ? -20.018 6.287 22.575 1.00 98.06 220 LYS A O 1
ATOM 1656 N N . ILE A 1 221 ? -19.536 6.017 20.389 1.00 98.19 221 ILE A N 1
ATOM 1657 C CA . ILE A 1 221 ? -20.072 7.283 19.911 1.00 98.19 221 ILE A CA 1
ATOM 1658 C C . ILE A 1 221 ? -21.114 7.005 18.835 1.00 98.19 221 ILE A C 1
ATOM 1660 O O . ILE A 1 221 ? -21.051 5.983 18.146 1.00 98.19 221 ILE A O 1
ATOM 1664 N N . THR A 1 222 ? -22.060 7.920 18.678 1.00 98.38 222 THR A N 1
ATOM 1665 C CA . THR A 1 222 ? -23.009 7.917 17.568 1.00 98.38 222 THR A CA 1
ATOM 1666 C C . THR A 1 222 ? -22.521 8.881 16.501 1.00 98.38 222 THR A C 1
ATOM 1668 O O . THR A 1 222 ? -22.343 10.062 16.777 1.00 98.38 222 THR A O 1
ATOM 1671 N N . ILE A 1 223 ? -22.341 8.389 15.278 1.00 98.38 223 ILE A N 1
ATOM 1672 C CA . ILE A 1 223 ? -21.910 9.162 14.109 1.00 98.38 223 ILE A CA 1
ATOM 1673 C C . ILE A 1 223 ? -23.108 9.325 13.182 1.00 98.38 223 ILE A C 1
ATOM 1675 O O . ILE A 1 223 ? -23.781 8.343 12.870 1.00 98.38 223 ILE A O 1
ATOM 1679 N N . LYS A 1 224 ? -23.374 10.551 12.730 1.00 97.88 224 LYS A N 1
ATOM 1680 C CA . LYS A 1 224 ? -24.454 10.895 11.801 1.00 97.88 224 LYS A CA 1
ATOM 1681 C C . LYS A 1 224 ? -23.874 11.530 10.541 1.00 97.88 224 LYS A C 1
ATOM 1683 O O . LYS A 1 224 ? -23.134 12.508 10.615 1.00 97.88 224 LYS A O 1
ATOM 1688 N N . GLY A 1 225 ? -24.239 10.994 9.383 1.00 95.94 225 GLY A N 1
ATOM 1689 C CA . GLY A 1 225 ? -23.759 11.448 8.079 1.00 95.94 225 GLY A CA 1
ATOM 1690 C C . GLY A 1 225 ? -24.524 10.778 6.945 1.00 95.94 225 GLY A C 1
ATOM 1691 O O . GLY A 1 225 ? -25.077 9.697 7.127 1.00 95.94 225 GLY A O 1
ATOM 1692 N N . ASN A 1 226 ? -24.591 11.421 5.775 1.00 95.88 226 ASN A N 1
ATOM 1693 C CA . ASN A 1 226 ? -25.276 10.874 4.591 1.00 95.88 226 ASN A CA 1
ATOM 1694 C C . ASN A 1 226 ? -26.732 10.407 4.866 1.00 95.88 226 ASN A C 1
ATOM 1696 O O . ASN A 1 226 ? -27.188 9.384 4.361 1.00 95.88 226 ASN A O 1
ATOM 1700 N N . GLY A 1 227 ? -27.452 11.125 5.739 1.00 95.94 227 GLY A N 1
ATOM 1701 C CA . GLY A 1 227 ? -28.827 10.789 6.137 1.00 95.94 227 GLY A CA 1
ATOM 1702 C C . GLY A 1 227 ? -28.969 9.530 7.006 1.00 95.94 227 GLY A C 1
ATOM 1703 O O . GLY A 1 227 ? -30.088 9.093 7.261 1.00 95.94 227 GLY A O 1
ATOM 1704 N N . ARG A 1 228 ? -27.861 8.938 7.464 1.00 98.12 228 ARG A N 1
ATOM 1705 C CA . ARG A 1 228 ? -27.824 7.727 8.293 1.00 98.12 228 ARG A CA 1
ATOM 1706 C C . ARG A 1 228 ? -27.064 7.963 9.594 1.00 98.12 228 ARG A C 1
ATOM 1708 O O . ARG A 1 228 ? -26.389 8.979 9.770 1.00 98.12 228 ARG A O 1
ATOM 1715 N N . SER A 1 229 ? -27.173 7.003 10.508 1.00 97.31 229 SER A N 1
ATOM 1716 C CA . SER A 1 229 ? -26.432 6.991 11.766 1.00 97.31 229 SER A CA 1
ATOM 1717 C C . SER A 1 229 ? -25.851 5.617 12.068 1.00 97.31 229 SER A C 1
ATOM 1719 O O . SER A 1 229 ? -26.485 4.602 11.783 1.00 97.31 229 SER A O 1
ATOM 1721 N N . VAL A 1 230 ? -24.682 5.582 12.700 1.00 98.06 230 VAL A N 1
ATOM 1722 C CA . VAL A 1 230 ? -24.015 4.353 13.137 1.00 98.06 230 VAL A CA 1
ATOM 1723 C C . VAL A 1 230 ? -23.335 4.572 14.484 1.00 98.06 230 VAL A C 1
ATOM 1725 O O . VAL A 1 230 ? -22.761 5.631 14.730 1.00 98.06 230 VAL A O 1
ATOM 1728 N N . MET A 1 231 ? -23.397 3.569 15.361 1.00 98.19 231 MET A N 1
ATOM 1729 C CA . MET A 1 231 ? -22.566 3.538 16.562 1.00 98.19 231 MET A CA 1
ATOM 1730 C C . MET A 1 231 ? -21.213 2.914 16.245 1.00 98.19 231 MET A C 1
ATOM 1732 O O . MET A 1 231 ? -21.156 1.832 15.659 1.00 98.19 231 MET A O 1
ATOM 1736 N N . ALA A 1 232 ? -20.141 3.551 16.696 1.00 98.00 232 ALA A N 1
ATOM 1737 C CA . ALA A 1 232 ? -18.788 3.033 16.563 1.00 98.00 232 ALA A CA 1
ATOM 1738 C C . ALA A 1 232 ? -18.044 3.101 17.896 1.00 98.00 232 ALA A C 1
ATOM 1740 O O . ALA A 1 232 ? -18.287 3.992 18.711 1.00 98.00 232 ALA A O 1
ATOM 1741 N N . LYS A 1 233 ? -17.150 2.142 18.130 1.00 98.31 233 LYS A N 1
ATOM 1742 C CA . LYS A 1 233 ? -16.291 2.101 19.317 1.00 98.31 233 LYS A CA 1
ATOM 1743 C C . LYS A 1 233 ? -15.027 2.922 19.064 1.00 98.31 233 LYS A C 1
ATOM 1745 O O . LYS A 1 233 ? -14.350 2.703 18.064 1.00 98.31 233 LYS A O 1
ATOM 1750 N N . VAL A 1 234 ? -14.679 3.808 19.988 1.00 97.88 234 VAL A N 1
ATOM 1751 C CA . VAL A 1 234 ? -13.393 4.517 19.962 1.00 97.88 234 VAL A CA 1
ATOM 1752 C C . VAL A 1 234 ? -12.295 3.537 20.363 1.00 97.88 234 VAL A C 1
ATOM 1754 O O . VAL A 1 234 ? -12.335 2.981 21.464 1.00 97.88 234 VAL A O 1
ATOM 1757 N N . VAL A 1 235 ? -11.344 3.289 19.469 1.00 96.31 235 VAL A N 1
ATOM 1758 C CA . VAL A 1 235 ? -10.240 2.341 19.705 1.00 96.31 235 VAL A CA 1
ATOM 1759 C C . VAL A 1 235 ? -8.875 2.997 19.653 1.00 96.31 235 VAL A C 1
ATOM 1761 O O . VAL A 1 235 ? -7.945 2.467 20.252 1.00 96.31 235 VAL A O 1
ATOM 1764 N N . ASP A 1 236 ? -8.760 4.151 19.004 1.00 94.31 236 ASP A N 1
ATOM 1765 C CA . ASP A 1 236 ? -7.464 4.776 18.804 1.00 94.31 236 ASP A CA 1
ATOM 1766 C C . ASP A 1 236 ? -7.502 6.299 18.885 1.00 94.31 236 ASP A C 1
ATOM 1768 O O . ASP A 1 236 ? -8.568 6.932 18.917 1.00 94.31 236 ASP A O 1
ATOM 1772 N N . GLU A 1 237 ? -6.308 6.866 18.925 1.00 92.75 237 GLU A N 1
ATOM 1773 C CA . GLU A 1 237 ? -6.061 8.282 18.763 1.00 92.75 237 GLU A CA 1
ATOM 1774 C C . GLU A 1 237 ? -5.588 8.567 17.342 1.00 92.75 237 GLU A C 1
ATOM 1776 O O . GLU A 1 237 ? -4.695 7.918 16.811 1.00 92.75 237 GLU A O 1
ATOM 1781 N N . CYS A 1 238 ? -6.184 9.584 16.743 1.00 89.06 238 CYS A N 1
ATOM 1782 C CA . CYS A 1 238 ? -5.629 10.252 15.585 1.00 89.06 238 CYS A CA 1
ATOM 1783 C C . CYS A 1 238 ? -4.781 11.410 16.127 1.00 89.06 238 CYS A C 1
ATOM 1785 O O . CYS A 1 238 ? -5.346 12.413 16.584 1.00 89.06 238 CYS A O 1
ATOM 1787 N N . ASP A 1 239 ? -3.451 11.254 16.160 1.00 84.44 239 ASP A N 1
ATOM 1788 C CA . ASP A 1 239 ? -2.574 12.281 16.732 1.00 84.44 239 ASP A CA 1
ATOM 1789 C C . ASP A 1 239 ? -2.634 13.550 15.868 1.00 84.44 239 ASP A C 1
ATOM 1791 O O . ASP A 1 239 ? -2.260 13.575 14.694 1.00 84.44 239 ASP A O 1
ATOM 1795 N N . SER A 1 240 ? -3.191 14.606 16.458 1.00 84.69 240 SER A N 1
ATOM 1796 C CA . SER A 1 240 ? -3.369 15.918 15.826 1.00 84.69 240 SER A CA 1
ATOM 1797 C C . SER A 1 240 ? -2.365 16.959 16.322 1.00 84.69 240 SER A C 1
ATOM 1799 O O . SER A 1 240 ? -2.416 18.115 15.898 1.00 84.69 240 SER A O 1
ATOM 1801 N N . ALA A 1 241 ? -1.467 16.563 17.226 1.00 82.75 241 ALA A N 1
ATOM 1802 C CA . ALA A 1 241 ? -0.432 17.399 17.818 1.00 82.75 241 ALA A CA 1
ATOM 1803 C C . ALA A 1 241 ? 0.969 17.040 17.301 1.00 82.75 241 ALA A C 1
ATOM 1805 O O . ALA A 1 241 ? 1.793 17.938 17.120 1.00 82.75 241 ALA A O 1
ATOM 1806 N N . MET A 1 242 ? 1.233 15.756 17.053 1.00 76.81 242 MET A N 1
ATOM 1807 C CA . MET A 1 242 ? 2.523 15.222 16.617 1.00 76.81 242 MET A CA 1
ATOM 1808 C C . MET A 1 242 ? 2.389 14.383 15.342 1.00 76.81 242 MET A C 1
ATOM 1810 O O . MET A 1 242 ? 1.301 14.005 14.915 1.00 76.81 242 MET A O 1
ATOM 1814 N N . GLY A 1 243 ? 3.517 14.190 14.666 1.00 77.62 243 GLY A N 1
ATOM 1815 C CA . GLY A 1 243 ? 3.611 13.572 13.350 1.00 77.62 243 GLY A CA 1
ATOM 1816 C C . GLY A 1 243 ? 4.946 13.919 12.692 1.00 77.62 243 GLY A C 1
ATOM 1817 O O . GLY A 1 243 ? 5.749 14.681 13.230 1.00 77.62 243 GLY A O 1
ATOM 1818 N N . CYS A 1 244 ? 5.196 13.380 11.501 1.00 77.12 244 CYS A N 1
ATOM 1819 C CA . CYS A 1 244 ? 6.460 13.515 10.766 1.00 77.12 244 CYS A CA 1
ATOM 1820 C C . CYS A 1 244 ? 7.685 12.978 11.535 1.00 77.12 244 CYS A C 1
ATOM 1822 O O . CYS A 1 244 ? 8.818 13.382 11.265 1.00 77.12 244 CYS A O 1
ATOM 1824 N N . ASP A 1 245 ? 7.474 12.041 12.458 1.00 70.94 245 ASP A N 1
ATOM 1825 C CA . ASP A 1 245 ? 8.508 11.413 13.276 1.00 70.94 245 ASP A CA 1
ATOM 1826 C C . ASP A 1 245 ? 8.471 9.880 13.164 1.00 70.94 245 ASP A C 1
ATOM 1828 O O . ASP A 1 245 ? 7.604 9.288 12.522 1.00 70.94 245 ASP A O 1
ATOM 1832 N N . LYS A 1 246 ? 9.452 9.214 13.774 1.00 67.75 246 LYS A N 1
ATOM 1833 C CA . LYS A 1 246 ? 9.596 7.755 13.701 1.00 67.75 246 LYS A CA 1
ATOM 1834 C C . LYS A 1 246 ? 8.421 7.003 14.341 1.00 67.75 246 LYS A C 1
ATOM 1836 O O . LYS A 1 246 ? 8.103 5.906 13.886 1.00 67.75 246 LYS A O 1
ATOM 1841 N N . GLU A 1 247 ? 7.822 7.552 15.393 1.00 66.56 247 GLU A N 1
ATOM 1842 C CA . GLU A 1 247 ? 6.731 6.913 16.134 1.00 66.56 247 GLU A CA 1
ATOM 1843 C C . GLU A 1 247 ? 5.456 6.866 15.284 1.00 66.56 247 GLU A C 1
ATOM 1845 O O . GLU A 1 247 ? 4.807 5.824 15.195 1.00 66.56 247 GLU A O 1
ATOM 1850 N N . HIS A 1 248 ? 5.211 7.930 14.521 1.00 64.75 248 HIS A N 1
ATOM 1851 C CA . HIS A 1 248 ? 4.091 8.071 13.589 1.00 64.75 248 HIS A CA 1
ATOM 1852 C C . HIS A 1 248 ? 4.410 7.590 12.165 1.00 64.75 248 HIS A C 1
ATOM 1854 O O . HIS A 1 248 ? 3.739 7.974 11.208 1.00 64.75 248 HIS A O 1
ATOM 1860 N N . ALA A 1 249 ? 5.469 6.790 11.984 1.00 65.62 249 ALA A N 1
ATOM 1861 C CA . ALA A 1 249 ? 5.934 6.329 10.669 1.00 65.62 249 ALA A CA 1
ATOM 1862 C C . ALA A 1 249 ? 6.109 7.468 9.638 1.00 65.62 249 ALA A C 1
ATOM 1864 O O . ALA A 1 249 ? 5.939 7.273 8.436 1.00 65.62 249 ALA A O 1
ATOM 1865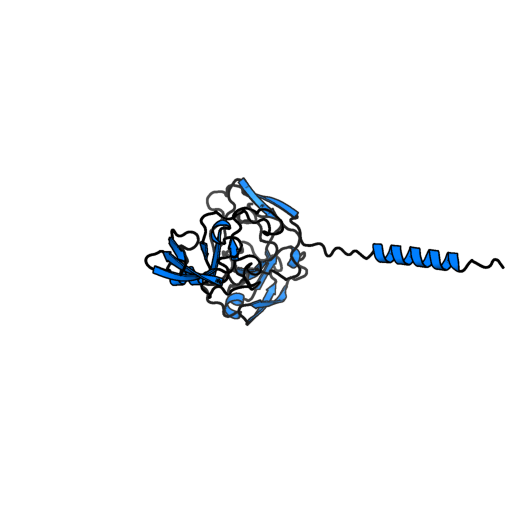 N N . TYR A 1 250 ? 6.473 8.656 10.120 1.00 69.31 250 TYR A N 1
ATOM 1866 C CA . TYR A 1 250 ? 6.639 9.901 9.376 1.00 69.31 250 TYR A CA 1
ATOM 1867 C C . TYR A 1 250 ? 5.368 10.423 8.684 1.00 69.31 250 TYR A C 1
ATOM 1869 O O . TYR A 1 250 ? 5.465 11.287 7.812 1.00 69.31 250 TYR A O 1
ATOM 1877 N N . GLN A 1 251 ? 4.183 9.953 9.085 1.00 62.50 251 GLN A N 1
ATOM 1878 C CA . GLN A 1 251 ? 2.904 10.501 8.631 1.00 62.50 251 GLN A CA 1
ATOM 1879 C C . GLN A 1 251 ? 2.651 11.878 9.266 1.00 62.50 251 GLN A C 1
ATOM 1881 O O . GLN A 1 251 ? 3.016 12.084 10.425 1.00 62.50 251 GLN A O 1
ATOM 1886 N N . PRO A 1 252 ? 2.064 12.844 8.536 1.00 72.62 252 PRO A N 1
ATOM 1887 C CA . PRO A 1 252 ? 1.758 14.158 9.093 1.00 72.62 252 PRO A CA 1
ATOM 1888 C C . PRO A 1 252 ? 0.683 14.070 10.191 1.00 72.62 252 PRO A C 1
ATOM 1890 O O . PRO A 1 252 ? -0.155 13.168 10.133 1.00 72.62 252 PRO A O 1
ATOM 1893 N N . PRO A 1 253 ? 0.650 15.031 11.137 1.00 82.38 253 PRO A N 1
ATOM 1894 C CA . PRO A 1 253 ? -0.413 15.107 12.132 1.00 82.38 253 PRO A CA 1
ATOM 1895 C C . PRO A 1 253 ? -1.778 15.184 11.457 1.00 82.38 253 PRO A C 1
ATOM 1897 O O . PRO A 1 253 ? -1.952 15.860 10.432 1.00 82.38 253 PRO A O 1
ATOM 1900 N N . CYS A 1 254 ? -2.770 14.533 12.048 1.00 84.25 254 CYS A N 1
ATOM 1901 C CA . CYS A 1 254 ? -4.116 14.601 11.522 1.00 84.25 254 CYS A CA 1
ATOM 1902 C C . CYS A 1 254 ? -4.815 15.912 11.898 1.00 84.25 254 CYS A C 1
ATOM 1904 O O . CYS A 1 254 ? -4.381 16.671 12.768 1.00 84.25 254 CYS A O 1
ATOM 1906 N N . ARG A 1 255 ? -5.921 16.228 11.214 1.00 85.69 255 ARG A N 1
ATOM 1907 C CA . ARG A 1 255 ? -6.679 17.442 11.544 1.00 85.69 255 ARG A CA 1
ATOM 1908 C C . ARG A 1 255 ? -7.348 17.277 12.911 1.00 85.69 255 ARG A C 1
ATOM 1910 O O . ARG A 1 255 ? -7.843 16.210 13.263 1.00 85.69 255 ARG A O 1
ATOM 1917 N N . ASN A 1 256 ? -7.435 18.370 13.661 1.00 89.50 256 ASN A N 1
ATOM 1918 C CA . ASN A 1 256 ? -7.979 18.383 15.022 1.00 89.50 256 ASN A CA 1
ATOM 1919 C C . ASN A 1 256 ? -9.504 18.151 15.111 1.00 89.50 256 ASN A C 1
ATOM 1921 O O . ASN A 1 256 ? -10.041 18.033 16.212 1.00 89.50 256 ASN A O 1
ATOM 1925 N N . ASN A 1 257 ? -10.204 18.058 13.981 1.00 90.81 257 ASN A N 1
ATOM 1926 C CA . ASN A 1 257 ? -11.649 17.859 13.881 1.00 90.81 257 ASN A CA 1
ATOM 1927 C C . ASN A 1 257 ? -12.021 16.564 13.133 1.00 90.81 257 ASN A C 1
ATOM 1929 O O . ASN A 1 257 ? -12.963 16.553 12.338 1.00 90.81 257 ASN A O 1
ATOM 1933 N N . ILE A 1 258 ? -11.270 15.484 13.369 1.00 92.12 258 ILE A N 1
ATOM 1934 C CA . ILE A 1 258 ? -11.396 14.213 12.646 1.00 92.12 258 ILE A CA 1
ATOM 1935 C C . ILE A 1 258 ? -11.974 13.108 13.530 1.00 92.12 258 ILE A C 1
ATOM 1937 O O . ILE A 1 258 ? -11.577 12.914 14.679 1.00 92.12 258 ILE A O 1
ATOM 1941 N N . VAL A 1 259 ? -12.916 12.376 12.937 1.00 94.69 259 VAL A N 1
ATOM 1942 C CA . VAL A 1 259 ? -13.290 11.016 13.326 1.00 94.69 259 VAL A CA 1
ATOM 1943 C C . VAL A 1 259 ? -12.788 10.126 12.199 1.00 94.69 259 VAL A C 1
ATOM 1945 O O . VAL A 1 259 ? -13.428 10.052 11.149 1.00 94.69 259 VAL A O 1
ATOM 1948 N N . ASP A 1 260 ? -11.622 9.519 12.387 1.00 92.75 260 ASP A N 1
ATOM 1949 C CA . ASP A 1 260 ? -11.083 8.577 11.413 1.00 92.75 260 ASP A CA 1
ATOM 1950 C C . ASP A 1 260 ? -11.794 7.240 11.601 1.00 92.75 260 ASP A C 1
ATOM 1952 O O . ASP A 1 260 ? -11.909 6.728 12.716 1.00 92.75 260 ASP A O 1
ATOM 1956 N N . ALA A 1 261 ? -12.383 6.725 10.531 1.00 92.69 261 ALA A N 1
ATOM 1957 C CA . ALA A 1 261 ? -13.444 5.744 10.620 1.00 92.69 261 ALA A CA 1
ATOM 1958 C C . ALA A 1 261 ? -13.165 4.519 9.761 1.00 92.69 261 ALA A C 1
ATOM 1960 O O . ALA A 1 261 ? -12.943 4.613 8.555 1.00 92.69 261 ALA A O 1
ATOM 1961 N N . SER A 1 262 ? -13.294 3.351 10.391 1.00 92.50 262 SER A N 1
ATOM 1962 C CA . SER A 1 262 ? -13.187 2.059 9.714 1.00 92.50 262 SER A CA 1
ATOM 1963 C C . SER A 1 262 ? -14.156 1.928 8.523 1.00 92.50 262 SER A C 1
ATOM 1965 O O . SER A 1 262 ? -15.255 2.502 8.534 1.00 92.50 262 SER A O 1
ATOM 1967 N N . PRO A 1 263 ? -13.835 1.083 7.524 1.00 89.44 263 PRO A N 1
ATOM 1968 C CA . PRO A 1 263 ? -14.723 0.784 6.397 1.00 89.44 263 PRO A CA 1
ATOM 1969 C C . PRO A 1 263 ? -16.156 0.390 6.792 1.00 89.44 263 PRO A C 1
ATOM 1971 O O . PRO A 1 263 ? -17.110 0.686 6.070 1.00 89.44 263 PRO A O 1
ATOM 1974 N N . ALA A 1 264 ? -16.341 -0.263 7.941 1.00 91.25 264 ALA A N 1
ATOM 1975 C CA . ALA A 1 264 ? -17.654 -0.619 8.471 1.00 91.25 264 ALA A CA 1
ATOM 1976 C C . ALA A 1 264 ? -18.542 0.601 8.763 1.00 91.25 264 ALA A C 1
ATOM 1978 O O . ALA A 1 264 ? -19.739 0.565 8.476 1.00 91.25 264 ALA A O 1
ATOM 1979 N N . VAL A 1 265 ? -17.966 1.687 9.288 1.00 96.19 265 VAL A N 1
ATOM 1980 C CA . VAL A 1 265 ? -18.684 2.942 9.565 1.00 96.19 265 VAL A CA 1
ATOM 1981 C C . VAL A 1 265 ? -19.163 3.566 8.258 1.00 96.19 265 VAL A C 1
ATOM 1983 O O . VAL A 1 265 ? -20.346 3.874 8.123 1.00 96.19 265 VAL A O 1
ATOM 1986 N N . TRP A 1 266 ? -18.287 3.668 7.257 1.00 94.19 266 TRP A N 1
ATOM 1987 C CA . TRP A 1 266 ? -18.638 4.197 5.937 1.00 94.19 266 TRP A CA 1
ATOM 1988 C C . TRP A 1 266 ? -19.749 3.395 5.248 1.00 94.19 266 TRP A C 1
ATOM 1990 O O . TRP A 1 266 ? -20.704 3.974 4.718 1.00 94.19 266 TRP A O 1
ATOM 2000 N N . LYS A 1 267 ? -19.664 2.057 5.301 1.00 92.25 267 LYS A N 1
ATOM 2001 C CA . LYS A 1 267 ? -20.708 1.152 4.791 1.00 92.25 267 LYS A CA 1
ATOM 2002 C C . LYS A 1 267 ? -22.037 1.365 5.519 1.00 92.25 267 LYS A C 1
ATOM 2004 O O . LYS A 1 267 ? -23.074 1.465 4.866 1.00 92.25 267 LYS A O 1
ATOM 2009 N N . ALA A 1 268 ? -22.019 1.484 6.847 1.00 95.88 268 ALA A N 1
ATOM 2010 C CA . ALA A 1 268 ? -23.223 1.718 7.644 1.00 95.88 268 ALA A CA 1
ATOM 2011 C C . ALA A 1 268 ? -23.873 3.080 7.338 1.00 95.88 268 ALA A C 1
ATOM 2013 O O . ALA A 1 268 ? -25.096 3.170 7.208 1.00 95.88 268 ALA A O 1
ATOM 2014 N N . LEU A 1 269 ? -23.061 4.116 7.108 1.00 97.12 269 LEU A N 1
ATOM 2015 C CA . LEU A 1 269 ? -23.525 5.423 6.633 1.00 97.12 269 LEU A CA 1
ATOM 2016 C C . LEU A 1 269 ? -24.016 5.397 5.174 1.00 97.12 269 LEU A C 1
ATOM 2018 O O . LEU A 1 269 ? -24.566 6.384 4.693 1.00 97.12 269 LEU A O 1
ATOM 2022 N N . GLY A 1 270 ? -23.888 4.272 4.464 1.00 94.50 270 GLY A N 1
ATOM 2023 C CA . GLY A 1 270 ? -24.417 4.094 3.112 1.00 94.50 270 GLY A CA 1
ATOM 2024 C C . GLY A 1 270 ? -23.710 4.947 2.061 1.00 94.50 270 GLY A C 1
ATOM 2025 O O . GLY A 1 270 ? -24.312 5.277 1.041 1.00 94.50 270 GLY A O 1
ATOM 2026 N N . VAL A 1 271 ? -22.462 5.344 2.312 1.00 90.50 271 VAL A N 1
ATOM 2027 C CA . VAL A 1 271 ? -21.685 6.155 1.370 1.00 90.50 271 VAL A CA 1
ATOM 2028 C C . VAL A 1 271 ? -21.089 5.234 0.303 1.00 90.50 271 VAL A C 1
ATOM 2030 O O . VAL A 1 271 ? -20.388 4.282 0.660 1.00 90.50 271 VAL A O 1
ATOM 2033 N N . PRO A 1 272 ? -21.318 5.491 -0.999 1.00 82.00 272 PRO A N 1
ATOM 2034 C CA . PRO A 1 272 ? -20.690 4.716 -2.065 1.00 82.00 272 PRO A CA 1
ATOM 2035 C C . PRO A 1 272 ? -19.164 4.746 -1.946 1.00 82.00 272 PRO A C 1
ATOM 2037 O O . PRO A 1 272 ? -18.595 5.813 -1.726 1.00 82.00 272 PRO A O 1
ATOM 2040 N N . ARG A 1 273 ? -18.498 3.599 -2.145 1.00 75.06 273 ARG A N 1
ATOM 2041 C CA . ARG A 1 273 ? -17.036 3.461 -1.975 1.00 75.06 273 ARG A CA 1
ATOM 2042 C C . ARG A 1 273 ? -16.228 4.498 -2.761 1.00 75.06 273 ARG A C 1
ATOM 2044 O O . ARG A 1 273 ? -15.280 5.055 -2.231 1.00 75.06 273 ARG A O 1
ATOM 2051 N N . ALA A 1 274 ? -16.658 4.827 -3.979 1.00 72.56 274 ALA A N 1
ATOM 2052 C CA . ALA A 1 274 ? -16.021 5.844 -4.826 1.00 72.56 274 ALA A CA 1
ATOM 2053 C C . ALA A 1 274 ? -16.038 7.274 -4.239 1.00 72.56 274 ALA A C 1
ATOM 2055 O O . ALA A 1 274 ? -15.426 8.175 -4.801 1.00 72.56 274 ALA A O 1
ATOM 2056 N N . LYS A 1 275 ? -16.771 7.501 -3.142 1.00 80.81 275 LYS A N 1
ATOM 2057 C CA . LYS A 1 275 ? -16.863 8.780 -2.427 1.00 80.81 275 LYS A CA 1
ATOM 2058 C C . LYS A 1 275 ? -16.237 8.727 -1.029 1.00 80.81 275 LYS A C 1
ATOM 2060 O O . LYS A 1 275 ? -16.461 9.639 -0.237 1.00 80.81 275 LYS A O 1
ATOM 2065 N N . TRP A 1 276 ? -15.524 7.655 -0.690 1.00 85.62 276 TRP A N 1
ATOM 2066 C CA . TRP A 1 276 ? -14.813 7.569 0.584 1.00 85.62 276 TRP A CA 1
ATOM 2067 C C . TRP A 1 276 ? -13.599 8.500 0.578 1.00 85.62 276 TRP A C 1
ATOM 2069 O O . TRP A 1 276 ? -13.032 8.790 -0.472 1.00 85.62 276 TRP A O 1
ATOM 2079 N N . GLY A 1 277 ? -13.240 8.999 1.758 1.00 81.81 277 GLY A N 1
ATOM 2080 C CA . GLY A 1 277 ? -12.146 9.948 1.949 1.00 81.81 277 GLY A CA 1
ATOM 2081 C C . GLY A 1 277 ? -12.543 11.038 2.933 1.00 81.81 277 GLY A C 1
ATOM 2082 O O . GLY A 1 277 ? -12.089 11.039 4.068 1.00 81.81 277 GLY A O 1
ATOM 2083 N N . ASN A 1 278 ? -13.442 11.941 2.532 1.00 86.88 278 ASN A N 1
ATOM 2084 C CA . ASN A 1 278 ? -13.936 13.008 3.404 1.00 86.88 278 ASN A CA 1
ATOM 2085 C C . ASN A 1 278 ? -15.462 13.099 3.356 1.00 86.88 278 ASN A C 1
ATOM 2087 O O . ASN A 1 278 ? -16.054 13.198 2.282 1.00 86.88 278 ASN A O 1
ATOM 2091 N N . LEU A 1 279 ? -16.093 13.117 4.528 1.00 90.81 279 LEU A N 1
ATOM 2092 C CA . LEU A 1 279 ? -17.532 13.299 4.684 1.00 90.81 279 LEU A CA 1
ATOM 2093 C C . LEU A 1 279 ? -17.799 14.250 5.847 1.00 90.81 279 LEU A C 1
ATOM 2095 O O . LEU A 1 279 ? -17.274 14.061 6.940 1.00 90.81 279 LEU A O 1
ATOM 2099 N N . ALA A 1 280 ? -18.652 15.248 5.622 1.00 92.69 280 ALA A N 1
ATOM 2100 C CA . ALA A 1 280 ? -19.163 16.071 6.708 1.00 92.69 280 ALA A CA 1
ATOM 2101 C C . ALA A 1 280 ? -20.117 15.239 7.580 1.00 92.69 280 ALA A C 1
ATOM 2103 O O . ALA A 1 280 ? -21.102 14.682 7.086 1.00 92.69 280 ALA A O 1
ATOM 2104 N N . ILE A 1 281 ? -19.814 15.164 8.873 1.00 96.38 281 ILE A N 1
ATOM 2105 C CA . ILE A 1 281 ? -20.551 14.377 9.864 1.00 96.38 281 ILE A CA 1
ATOM 2106 C C . ILE A 1 281 ? -20.779 15.197 11.131 1.00 96.38 281 ILE A C 1
ATOM 2108 O O . ILE A 1 281 ? -20.069 16.164 11.404 1.00 96.38 281 ILE A O 1
ATOM 2112 N N . THR A 1 282 ? -21.749 14.774 11.932 1.00 97.19 282 THR A N 1
ATOM 2113 C CA . THR A 1 282 ? -21.819 15.122 13.354 1.00 97.19 282 THR A CA 1
ATOM 2114 C C . THR A 1 282 ? -21.657 13.857 14.181 1.00 97.19 282 THR A C 1
ATOM 2116 O O . THR A 1 282 ? -21.969 12.757 13.719 1.00 97.19 282 THR A O 1
ATOM 2119 N N . TRP A 1 283 ? -21.152 13.991 15.402 1.00 97.62 283 TRP A N 1
ATOM 2120 C CA . TRP A 1 283 ? -21.058 12.868 16.321 1.00 97.62 283 TRP A CA 1
ATOM 2121 C C . TRP A 1 283 ? -21.322 13.313 17.757 1.00 97.62 283 TRP A C 1
ATOM 2123 O O . TRP A 1 283 ? -21.178 14.487 18.095 1.00 97.62 283 TRP A O 1
ATOM 2133 N N . SER A 1 284 ? -21.742 12.371 18.589 1.00 97.44 284 SER A N 1
ATOM 2134 C CA . SER A 1 284 ? -21.954 12.571 20.020 1.00 97.44 284 SER A CA 1
ATOM 2135 C C . SER A 1 284 ? -21.553 11.318 20.781 1.00 97.44 284 SER A C 1
ATOM 2137 O O . SER A 1 284 ? -21.494 10.231 20.200 1.00 97.44 284 SER A O 1
ATOM 2139 N N . ASP A 1 285 ? -21.337 11.446 22.086 1.00 96.19 285 ASP A N 1
ATOM 2140 C CA . ASP A 1 285 ? -21.343 10.269 22.952 1.00 96.19 285 ASP A CA 1
ATOM 2141 C C . ASP A 1 285 ? -22.666 9.510 22.793 1.00 96.19 285 ASP A C 1
ATOM 2143 O O . ASP A 1 285 ? -23.712 10.118 22.525 1.00 96.19 285 ASP A O 1
ATOM 2147 N N . ALA A 1 286 ? -22.577 8.179 22.841 1.00 82.44 286 ALA A N 1
ATOM 2148 C CA . ALA A 1 286 ? -23.732 7.288 22.791 1.00 82.44 286 ALA A CA 1
ATOM 2149 C C . ALA A 1 286 ? -24.361 7.109 24.177 1.00 82.44 286 ALA A C 1
ATOM 2151 O O . ALA A 1 286 ? -23.604 7.112 25.177 1.00 82.44 286 ALA A O 1
#

Secondary structure (DSSP, 8-state):
-----HHHHHHHHHHHHHHHHHTT----------EEEE--PPPTT-S---TT-PPPPTT-EEEE-S---SSSSPEEEE---STTSTT-S-BTTTTB---TTS-EEEEEHHHHTTTTTTT-EEEEEETTEEEEEEEEEEE-SS--SSTTTTTPPPPPTTEEEE-HHHHHHTT--GGGTT---TTTTS-SS-TTTS----TTS-EEEEEHHHHTTTTTTT-EEEEEETTEEEEEEEEEEE-SS--SSTTTTTPPPPPTT-EEE-HHHHHHTT--GGG-S----EEEE-

Organism: Papaver somniferum (NCBI:txid3469)